Protein AF-A0A816HZD8-F1 (afdb_monomer)

Nearest PDB structures (foldseek):
  3ogh-assembly1_A  TM=2.655E-01  e=8.949E+00  Escherichia coli O6

Sequence (207 aa):
MNGMSIEMIRSHRYEKNNKHEKRTSIADSTQSTLTTFVTIKKQQNPEPITTSNLLQSDQSTITLDQWNLLSNLVHCFDENSGYTLVESFIEEQNRLPLKLRFKYSLVYDFFTSMMGNVQIAFEKNRDFLSLSRHDRITLLRTTVEYTSTIGSIFTLRQYKLFNYPSFYESAEIIFQPSATVFIKRVIDQLDPDNTFIKLILAIVAFS

Foldseek 3Di:
DDCPDPVVVVVVVVVVVVVVVVVVVVVVVVVVVVVVVVPPDPDDDDDDDDDDPPPPPDPDPQDPVLVVVLVCLLVCCVPVVVCVLLVVLVVVLVPDDLVPHLALVSLVVSVVVVVVVVVVVLVPDVVLVVDDPVVNV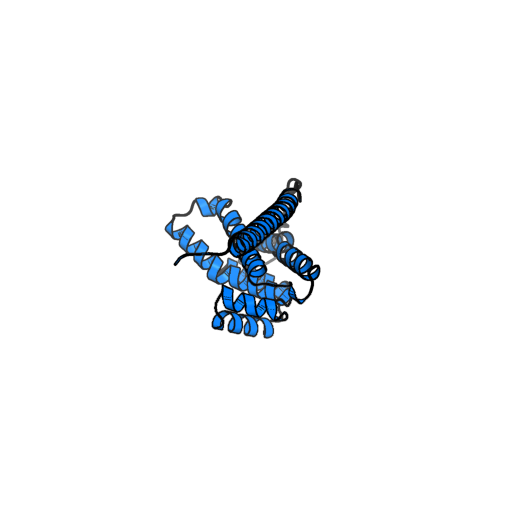VVSVCCVVPVVLLSVLVSCLVSVQCVRVSNLVSVCVVPNVVVSVVSVVVSVPDPDDPVNSSVVSSVVVVD

pLDDT: mean 73.63, std 20.08, range [33.34, 96.5]

Radius of gyration: 24.28 Å; Cα contacts (8 Å, |Δi|>4): 80; chains: 1; bounding box: 65×64×60 Å

Solvent-accessible surface area (backbone atoms only — not comparable to full-atom values): 12226 Å² total; per-residue (Å²): 142,85,82,81,58,73,65,59,60,53,54,58,51,53,56,53,50,56,55,50,56,59,50,51,57,51,51,55,55,50,50,58,52,56,59,58,69,75,71,74,69,90,69,70,83,79,76,84,85,80,82,80,85,71,70,88,82,54,96,64,89,69,48,72,69,57,47,51,50,51,50,49,51,52,51,45,48,71,75,60,39,70,56,62,64,53,48,52,49,50,53,55,37,67,74,40,59,78,95,63,33,42,40,50,69,61,50,49,53,51,54,51,51,54,52,49,52,55,50,51,53,52,77,68,33,64,70,58,68,68,48,52,75,66,55,42,51,51,51,51,49,50,42,54,65,49,56,48,46,54,54,45,47,54,50,39,50,74,69,45,45,72,76,37,65,49,39,40,56,30,45,27,71,72,70,36,56,71,59,45,54,50,51,49,55,52,38,75,73,54,84,76,48,74,66,53,52,52,50,51,52,48,51,66,74,75,108

Structure (mmCIF, N/CA/C/O backbone):
data_AF-A0A816HZD8-F1
#
_entry.id   AF-A0A816HZD8-F1
#
loop_
_atom_site.group_PDB
_atom_site.id
_atom_site.type_symbol
_atom_site.label_atom_id
_atom_site.label_alt_id
_atom_site.label_comp_id
_atom_site.label_asym_id
_atom_site.label_entity_id
_atom_site.label_seq_id
_atom_site.pdbx_PDB_ins_code
_atom_site.Cartn_x
_atom_site.Cartn_y
_atom_site.Cartn_z
_atom_site.occupancy
_atom_site.B_iso_or_equiv
_atom_site.auth_seq_id
_atom_site.auth_comp_id
_atom_site.auth_asym_id
_atom_site.auth_atom_id
_atom_site.pdbx_PDB_model_num
ATOM 1 N N . MET A 1 1 ? 38.766 45.267 -28.902 1.00 40.00 1 MET A N 1
ATOM 2 C CA . MET A 1 1 ? 38.408 43.891 -29.309 1.00 40.00 1 MET A CA 1
ATOM 3 C C . MET A 1 1 ? 37.163 43.482 -28.542 1.00 40.00 1 MET A C 1
ATOM 5 O O . MET A 1 1 ? 37.258 43.353 -27.336 1.00 40.00 1 MET A O 1
ATOM 9 N N . ASN A 1 2 ? 36.011 43.391 -29.209 1.00 44.94 2 ASN A N 1
ATOM 10 C CA . ASN A 1 2 ? 34.815 42.665 -28.757 1.00 44.94 2 ASN A CA 1
ATOM 11 C C . ASN A 1 2 ? 33.849 42.593 -29.948 1.00 44.94 2 ASN A C 1
ATOM 13 O O . ASN A 1 2 ? 32.930 43.392 -30.082 1.00 44.94 2 ASN A O 1
ATOM 17 N N . GLY A 1 3 ? 34.140 41.677 -30.871 1.00 41.66 3 GLY A N 1
ATOM 18 C CA . GLY A 1 3 ? 33.267 41.336 -31.991 1.00 41.66 3 GLY A CA 1
ATOM 19 C C . GLY A 1 3 ? 32.632 39.983 -31.719 1.00 41.66 3 GLY A C 1
ATOM 20 O O . GLY A 1 3 ? 33.136 38.966 -32.182 1.00 41.66 3 GLY A O 1
ATOM 21 N N . MET A 1 4 ? 31.566 39.955 -30.921 1.00 49.31 4 MET A N 1
ATOM 22 C CA . MET A 1 4 ? 30.753 38.750 -30.769 1.00 49.31 4 MET A CA 1
ATOM 23 C C . MET A 1 4 ? 29.846 38.658 -32.005 1.00 49.31 4 MET A C 1
ATOM 25 O O . MET A 1 4 ? 29.018 39.537 -32.240 1.00 49.31 4 MET A O 1
ATOM 29 N N . SER A 1 5 ? 30.085 37.647 -32.844 1.00 62.78 5 SER A N 1
ATOM 30 C CA . SER A 1 5 ? 29.431 37.485 -34.148 1.00 62.78 5 SER A CA 1
ATOM 31 C C . SER A 1 5 ? 27.912 37.337 -34.004 1.00 62.78 5 SER A C 1
ATOM 33 O O . SER A 1 5 ? 27.423 36.551 -33.190 1.00 62.78 5 SER A O 1
ATOM 35 N N . ILE A 1 6 ? 27.164 38.074 -34.832 1.00 58.28 6 ILE A N 1
ATOM 36 C CA . ILE A 1 6 ? 25.691 38.109 -34.893 1.00 58.28 6 ILE A CA 1
ATOM 37 C C . ILE A 1 6 ? 25.079 36.703 -35.075 1.00 58.28 6 ILE A C 1
ATOM 39 O O . ILE A 1 6 ? 23.940 36.461 -34.667 1.00 58.28 6 ILE A O 1
ATOM 43 N N . GLU A 1 7 ? 25.838 35.742 -35.608 1.00 54.50 7 GLU A N 1
ATOM 44 C CA . GLU A 1 7 ? 25.401 34.349 -35.751 1.00 54.50 7 GLU A CA 1
ATOM 45 C C . GLU A 1 7 ? 25.272 33.595 -34.417 1.00 54.50 7 GLU A C 1
ATOM 47 O O . GLU A 1 7 ? 24.335 32.809 -34.256 1.00 54.50 7 GLU A O 1
ATOM 52 N N . MET A 1 8 ? 26.103 33.889 -33.406 1.00 55.94 8 MET A N 1
ATOM 53 C CA . MET A 1 8 ? 25.959 33.272 -32.074 1.00 55.94 8 MET A CA 1
ATOM 54 C C . MET A 1 8 ? 24.679 33.726 -31.366 1.00 55.94 8 MET A C 1
ATOM 56 O O . MET A 1 8 ? 24.030 32.935 -30.681 1.00 55.94 8 MET A O 1
ATOM 60 N N . ILE A 1 9 ? 24.262 34.978 -31.579 1.00 56.22 9 ILE A N 1
ATOM 61 C CA . ILE A 1 9 ? 23.031 35.518 -30.986 1.00 56.22 9 ILE A CA 1
ATOM 62 C C . ILE A 1 9 ? 21.795 34.842 -31.598 1.00 56.22 9 ILE A C 1
ATOM 64 O O . ILE A 1 9 ? 20.827 34.571 -30.886 1.00 56.22 9 ILE A O 1
ATOM 68 N N . ARG A 1 10 ? 21.823 34.513 -32.897 1.00 58.62 10 ARG A N 1
ATOM 69 C CA . ARG A 1 10 ? 20.719 33.796 -33.559 1.00 58.62 10 ARG A CA 1
ATOM 70 C C . ARG A 1 10 ? 20.618 32.339 -33.104 1.00 58.62 10 ARG A C 1
ATOM 72 O O . ARG A 1 10 ? 19.504 31.882 -32.851 1.00 58.62 10 ARG A O 1
ATOM 79 N N . SER A 1 11 ? 21.750 31.658 -32.913 1.00 53.03 11 SER A N 1
ATOM 80 C CA . SER A 1 11 ? 21.784 30.276 -32.410 1.00 53.03 11 SER A CA 1
ATOM 81 C C . SER A 1 11 ? 21.216 30.165 -30.986 1.00 53.03 11 SER A C 1
ATOM 83 O O . SER A 1 11 ? 20.314 29.367 -30.727 1.00 53.03 11 SER A O 1
ATOM 85 N N . HIS A 1 12 ? 21.607 31.071 -30.081 1.00 55.00 12 HIS A N 1
ATOM 86 C CA . HIS A 1 12 ? 21.067 31.099 -28.716 1.00 55.00 12 HIS A CA 1
ATOM 87 C C . HIS A 1 12 ? 19.575 31.457 -28.634 1.00 55.00 12 HIS A C 1
ATOM 89 O O . HIS A 1 12 ? 18.883 31.030 -27.706 1.00 55.00 12 HIS A O 1
ATOM 95 N N . ARG A 1 13 ? 19.047 32.227 -29.595 1.00 55.34 13 ARG A N 1
ATOM 96 C CA . ARG A 1 13 ? 17.615 32.562 -29.628 1.00 55.34 13 ARG A CA 1
ATOM 97 C C . ARG A 1 13 ? 16.758 31.379 -30.090 1.00 55.34 13 ARG A C 1
ATOM 99 O O . ARG A 1 13 ? 15.681 31.173 -29.538 1.00 55.34 13 ARG A O 1
ATOM 106 N N . TYR A 1 14 ? 17.255 30.573 -31.028 1.00 52.59 14 TYR A N 1
ATOM 107 C CA . TYR A 1 14 ? 16.564 29.364 -31.492 1.00 52.59 14 TYR A CA 1
ATOM 108 C C . TYR A 1 14 ? 16.481 28.282 -30.405 1.00 52.59 14 TYR A C 1
ATOM 110 O O . TYR A 1 14 ? 15.441 27.650 -30.227 1.00 52.59 14 TYR A O 1
ATOM 118 N N . GLU A 1 15 ? 17.540 28.119 -29.610 1.00 50.81 15 GLU A N 1
ATOM 119 C CA . GLU A 1 15 ? 17.580 27.125 -28.531 1.00 50.81 15 GLU A CA 1
ATOM 120 C C . GLU A 1 15 ? 16.658 27.482 -27.350 1.00 50.81 15 GLU A C 1
ATOM 122 O O . GLU A 1 15 ? 16.049 26.602 -26.732 1.00 50.81 15 GLU A O 1
ATOM 127 N N . LYS A 1 16 ? 16.486 28.782 -27.063 1.00 52.66 16 LYS A N 1
ATOM 128 C CA . LYS A 1 16 ? 15.527 29.253 -26.050 1.00 52.66 16 LYS A CA 1
ATOM 129 C C . LYS A 1 16 ? 14.073 29.062 -26.480 1.00 52.66 16 LYS A C 1
ATOM 131 O O . LYS A 1 16 ? 13.267 28.657 -25.644 1.00 52.66 16 LYS A O 1
ATOM 136 N N . ASN A 1 17 ? 13.749 29.292 -27.752 1.00 46.06 17 ASN A N 1
ATOM 137 C CA . ASN A 1 17 ? 12.378 29.138 -28.242 1.00 46.06 17 ASN A CA 1
ATOM 138 C C . ASN A 1 17 ? 11.941 27.662 -28.259 1.00 46.06 17 ASN A C 1
ATOM 140 O O . ASN A 1 17 ? 10.862 27.349 -27.760 1.00 46.06 17 ASN A O 1
ATOM 144 N N . ASN A 1 18 ? 12.827 26.742 -28.660 1.00 46.50 18 ASN A N 1
ATOM 145 C CA . ASN A 1 18 ? 12.553 25.298 -28.613 1.00 46.50 18 ASN A CA 1
ATOM 146 C C . ASN A 1 18 ? 12.365 24.760 -27.182 1.00 46.50 18 ASN A C 1
ATOM 148 O O . ASN A 1 18 ? 11.569 23.850 -26.945 1.00 46.50 18 ASN A O 1
ATOM 152 N N . LYS A 1 19 ? 13.068 25.325 -26.188 1.00 49.16 19 LYS A N 1
ATOM 153 C CA . LYS A 1 19 ? 12.842 24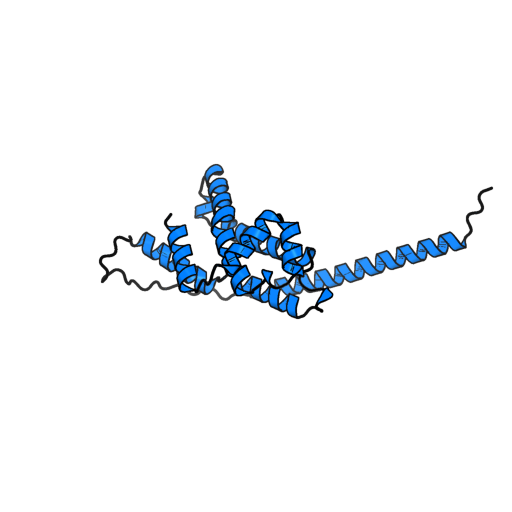.980 -24.773 1.00 49.16 19 LYS A CA 1
ATOM 154 C C . LYS A 1 19 ? 11.508 25.498 -24.240 1.00 49.16 19 LYS A C 1
ATOM 156 O O . LYS A 1 19 ? 10.976 24.890 -23.310 1.00 49.16 19 LYS A O 1
ATOM 161 N N . HIS A 1 20 ? 10.981 26.594 -24.787 1.00 49.28 20 HIS A N 1
ATOM 162 C CA . HIS A 1 20 ? 9.717 27.151 -24.321 1.00 49.28 20 HIS A CA 1
ATOM 163 C C . HIS A 1 20 ? 8.515 26.395 -24.899 1.00 49.28 20 HIS A C 1
ATOM 165 O O . HIS A 1 20 ? 7.641 26.023 -24.121 1.00 49.28 20 HIS A O 1
ATOM 171 N N . GLU A 1 21 ? 8.539 26.051 -26.193 1.00 47.94 21 GLU A N 1
ATOM 172 C CA . GLU A 1 21 ? 7.497 25.233 -26.845 1.00 47.94 21 GLU A CA 1
ATOM 173 C C . GLU A 1 21 ? 7.406 23.814 -26.267 1.00 47.94 21 GLU A C 1
ATOM 175 O O . GLU A 1 21 ? 6.318 23.276 -26.059 1.00 47.94 21 GLU A O 1
ATOM 180 N N . LYS A 1 22 ? 8.549 23.215 -25.906 1.00 45.91 22 LYS A N 1
ATOM 181 C CA . LYS A 1 22 ? 8.563 21.891 -25.269 1.00 45.91 22 LYS A CA 1
ATOM 182 C C . LYS A 1 22 ? 8.017 21.914 -23.835 1.00 45.91 22 LYS A C 1
ATOM 184 O O . LYS A 1 22 ? 7.577 20.882 -23.341 1.00 45.91 22 LYS A O 1
ATOM 189 N N . ARG A 1 23 ? 8.031 23.070 -23.157 1.00 44.84 23 ARG A N 1
ATOM 190 C CA . ARG A 1 23 ? 7.461 23.230 -21.806 1.00 44.84 23 ARG A CA 1
ATOM 191 C C . ARG A 1 23 ? 5.952 23.470 -21.833 1.00 44.84 23 ARG A C 1
ATOM 193 O O . ARG A 1 23 ? 5.270 22.938 -20.965 1.00 44.84 23 ARG A O 1
ATOM 200 N N . THR A 1 24 ? 5.431 24.195 -22.820 1.00 44.06 24 THR A N 1
ATOM 201 C CA . THR A 1 24 ? 3.979 24.377 -22.994 1.00 44.06 24 THR A CA 1
ATOM 202 C C . THR A 1 24 ? 3.290 23.083 -23.431 1.00 44.06 24 THR A C 1
ATOM 204 O O . THR A 1 24 ? 2.295 22.705 -22.827 1.00 44.06 24 THR A O 1
ATOM 207 N N . SER A 1 25 ? 3.886 22.308 -24.346 1.00 44.91 25 SER A N 1
ATOM 208 C CA . SER A 1 25 ? 3.319 21.015 -24.776 1.00 44.91 25 SER A CA 1
ATOM 209 C C . SER A 1 25 ? 3.197 19.976 -23.642 1.00 44.91 25 SER A C 1
ATOM 211 O O . SER A 1 25 ? 2.246 19.194 -23.619 1.00 44.91 25 SER A O 1
ATOM 213 N N . ILE A 1 26 ? 4.122 19.974 -22.674 1.00 43.81 26 ILE A N 1
ATOM 214 C CA . ILE A 1 26 ? 4.062 19.070 -21.511 1.00 43.81 26 ILE A CA 1
ATOM 215 C C . ILE A 1 26 ? 3.016 19.551 -20.493 1.00 43.81 26 ILE A C 1
ATOM 217 O O . ILE A 1 26 ? 2.328 18.723 -19.897 1.00 43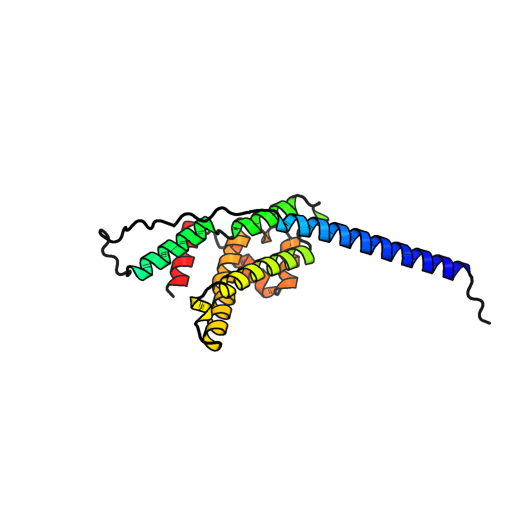.81 26 ILE A O 1
ATOM 221 N N . ALA A 1 27 ? 2.844 20.865 -20.314 1.00 43.38 27 ALA A N 1
ATOM 222 C CA . ALA A 1 27 ? 1.826 21.415 -19.417 1.00 43.38 27 ALA A CA 1
ATOM 223 C C . ALA A 1 27 ? 0.399 21.069 -19.886 1.00 43.38 27 ALA A C 1
ATOM 225 O O . ALA A 1 27 ? -0.413 20.619 -19.075 1.00 43.38 27 ALA A O 1
ATOM 226 N N . ASP A 1 28 ? 0.139 21.151 -21.194 1.00 35.53 28 ASP A N 1
ATOM 227 C CA . ASP A 1 28 ? -1.178 20.850 -21.776 1.00 35.53 28 ASP A CA 1
ATOM 228 C C . ASP A 1 28 ? -1.509 19.346 -21.720 1.00 35.53 28 ASP A C 1
ATOM 230 O O . ASP A 1 28 ? -2.634 18.952 -21.404 1.00 35.53 28 ASP A O 1
ATOM 234 N N . SER A 1 29 ? -0.506 18.478 -21.912 1.00 40.12 29 SER A N 1
ATOM 235 C CA . SER A 1 29 ? -0.637 17.026 -21.710 1.00 40.12 29 SER A CA 1
ATOM 236 C C . SER A 1 29 ? -0.931 16.667 -20.247 1.00 40.12 29 SER A C 1
ATOM 238 O O . SER A 1 29 ? -1.680 15.727 -19.974 1.00 40.12 29 SER A O 1
ATOM 240 N N . THR A 1 30 ? -0.354 17.401 -19.292 1.00 37.88 30 THR A N 1
ATOM 241 C CA . THR A 1 30 ? -0.518 17.123 -17.856 1.00 37.88 30 THR A CA 1
ATOM 242 C C . THR A 1 30 ? -1.890 17.595 -17.360 1.00 37.88 30 THR A C 1
ATOM 244 O O . THR A 1 30 ? -2.553 16.873 -16.617 1.00 37.88 30 THR A O 1
ATOM 247 N N . GLN A 1 31 ? -2.387 18.738 -17.850 1.00 34.88 31 GLN A N 1
ATOM 248 C CA . GLN A 1 31 ? -3.754 19.199 -17.573 1.00 34.88 31 GLN A CA 1
ATOM 249 C C . GLN A 1 31 ? -4.825 18.309 -18.216 1.00 34.88 31 GLN A C 1
ATOM 251 O O . GLN A 1 31 ? -5.818 17.993 -17.561 1.00 34.88 31 GLN A O 1
ATOM 256 N N . SER A 1 32 ? -4.617 17.827 -19.446 1.00 34.25 32 SER A N 1
ATOM 257 C CA . SER A 1 32 ? -5.551 16.887 -20.088 1.00 34.25 32 SER A CA 1
ATOM 258 C C . SER A 1 32 ? -5.667 15.563 -19.318 1.00 34.25 32 SER A C 1
ATOM 260 O O . SER A 1 32 ? -6.744 14.966 -19.257 1.00 34.25 32 SER A O 1
ATOM 262 N N . THR A 1 33 ? -4.579 15.118 -18.683 1.00 36.94 33 THR A N 1
ATOM 263 C CA . THR A 1 33 ? -4.576 13.888 -17.878 1.00 36.94 33 THR A CA 1
ATOM 264 C C . THR A 1 33 ? -5.241 14.136 -16.516 1.00 36.94 33 THR A C 1
ATOM 266 O O . THR A 1 33 ? -6.116 13.374 -16.118 1.00 36.94 33 THR A O 1
ATOM 269 N N . LEU A 1 34 ? -4.955 15.271 -15.862 1.00 34.03 34 LEU A N 1
ATOM 270 C CA . LEU A 1 34 ? -5.599 15.684 -14.603 1.00 34.03 34 LEU A CA 1
ATOM 271 C C . LEU A 1 34 ? -7.114 15.914 -14.732 1.00 34.03 34 LEU A C 1
ATOM 273 O O . LEU A 1 34 ? -7.864 15.590 -13.816 1.00 34.03 34 LEU A O 1
ATOM 277 N N . THR A 1 35 ? -7.590 16.403 -15.880 1.00 33.34 35 THR A N 1
ATOM 278 C CA . THR A 1 35 ? -9.034 16.611 -16.117 1.00 33.34 35 THR A CA 1
ATOM 279 C C . THR A 1 35 ? -9.779 15.278 -16.297 1.00 33.34 35 THR A C 1
ATOM 281 O O . THR A 1 35 ? -10.954 15.159 -15.944 1.00 33.34 35 THR A O 1
ATOM 284 N N . THR A 1 36 ? -9.079 14.232 -16.755 1.00 34.09 36 THR A N 1
ATOM 285 C CA . THR A 1 36 ? -9.626 12.868 -16.859 1.00 34.09 36 THR A CA 1
ATOM 286 C C . THR A 1 36 ? -9.814 12.230 -15.473 1.00 34.09 36 THR A C 1
ATOM 288 O O . THR A 1 36 ? -10.794 11.517 -15.257 1.00 34.09 36 THR A O 1
ATOM 291 N N . PHE A 1 37 ? -8.967 12.573 -14.493 1.00 37.06 37 PHE A N 1
ATOM 292 C CA . PHE A 1 37 ? -9.078 12.082 -13.110 1.00 37.06 37 PHE A CA 1
ATOM 293 C C . PHE A 1 37 ? -10.278 12.644 -12.328 1.00 37.06 37 PHE A C 1
ATOM 295 O O . PHE A 1 37 ? -10.703 12.032 -11.353 1.00 37.06 37 PHE A O 1
ATOM 302 N N . VAL A 1 38 ? -10.873 13.763 -12.756 1.00 37.00 38 VAL A N 1
ATOM 303 C CA . VAL A 1 38 ? -11.991 14.404 -12.030 1.00 37.00 38 VAL A CA 1
ATOM 304 C C . VAL A 1 38 ? -13.369 13.888 -12.479 1.00 37.00 38 VAL A C 1
ATOM 306 O O . VAL A 1 38 ? -14.367 14.124 -11.802 1.00 37.00 38 VAL A O 1
ATOM 309 N N . THR A 1 39 ? -13.459 13.128 -13.577 1.00 33.84 39 THR A N 1
ATOM 310 C CA . THR A 1 39 ? -14.767 12.751 -14.161 1.00 33.84 39 THR A CA 1
ATOM 311 C C . THR A 1 39 ? -15.203 11.308 -13.863 1.00 33.84 39 THR A C 1
ATOM 313 O O . THR A 1 39 ? -16.333 10.925 -14.169 1.00 33.84 39 THR A O 1
ATOM 316 N N . ILE A 1 40 ? -14.373 10.489 -13.211 1.00 40.22 40 ILE A N 1
ATOM 317 C CA . ILE A 1 40 ? -14.717 9.088 -12.943 1.00 40.22 40 ILE A CA 1
ATOM 318 C C . ILE A 1 40 ? -15.300 8.939 -11.531 1.00 40.22 40 ILE A C 1
ATOM 320 O O . ILE A 1 40 ? -14.600 9.047 -10.532 1.00 40.22 40 ILE A O 1
ATOM 324 N N . LYS A 1 41 ? -16.601 8.617 -11.518 1.00 42.88 41 LYS A N 1
ATOM 325 C CA . LYS A 1 41 ? -17.484 8.250 -10.395 1.00 42.88 41 LYS A CA 1
ATOM 326 C C . LYS A 1 41 ? -18.130 9.412 -9.629 1.00 42.88 41 LYS A C 1
ATOM 328 O O . LYS A 1 41 ? -17.842 9.692 -8.471 1.00 42.88 41 LYS A O 1
ATOM 333 N N . LYS A 1 42 ? -19.213 9.923 -10.229 1.00 40.34 42 LYS A N 1
ATOM 334 C CA . LYS A 1 42 ? -20.479 10.114 -9.496 1.00 40.34 42 LYS A CA 1
ATOM 335 C C . LYS A 1 42 ? -20.875 8.749 -8.913 1.00 40.34 42 LYS A C 1
ATOM 337 O O . LYS A 1 42 ? -21.531 7.949 -9.573 1.00 40.34 42 LYS A O 1
ATOM 342 N N . GLN A 1 43 ? -20.354 8.443 -7.732 1.00 42.56 43 GLN A N 1
ATOM 343 C CA . GLN A 1 43 ? -20.651 7.215 -7.012 1.00 42.56 43 GLN A CA 1
ATOM 344 C C . GLN A 1 43 ? -22.056 7.354 -6.420 1.00 42.56 43 GLN A C 1
ATOM 346 O O . GLN A 1 43 ? -22.381 8.361 -5.789 1.00 42.56 43 GLN A O 1
ATOM 351 N N . GLN A 1 44 ? -22.903 6.375 -6.727 1.00 45.34 44 GLN A N 1
ATOM 352 C CA . GLN A 1 44 ? -24.226 6.199 -6.142 1.00 45.34 44 GLN A CA 1
ATOM 353 C C . GLN A 1 44 ? -24.120 6.224 -4.612 1.00 45.34 44 GLN A C 1
ATOM 355 O O . GLN A 1 44 ? -23.108 5.790 -4.061 1.00 45.34 44 GLN A O 1
ATOM 360 N N . ASN A 1 45 ? -25.156 6.744 -3.944 1.00 39.31 45 ASN A N 1
ATOM 361 C CA . ASN A 1 45 ? -25.295 6.637 -2.491 1.00 39.31 45 ASN A CA 1
ATOM 362 C C . ASN A 1 45 ? -24.988 5.190 -2.065 1.00 39.31 45 ASN A C 1
ATOM 364 O O . ASN A 1 45 ? -25.628 4.288 -2.609 1.00 39.31 45 ASN A O 1
ATOM 368 N N . PRO A 1 46 ? -24.036 4.955 -1.147 1.00 43.50 46 PRO A N 1
ATOM 369 C CA . PRO A 1 46 ? -23.776 3.610 -0.657 1.00 43.50 46 PRO A CA 1
ATOM 370 C C . PRO A 1 46 ? -25.035 3.094 0.044 1.00 43.50 46 PRO A C 1
ATOM 372 O O . PRO A 1 46 ? -25.606 3.787 0.892 1.00 43.50 46 PRO A O 1
ATOM 375 N N . GLU A 1 47 ? -25.497 1.907 -0.349 1.00 41.72 47 GLU A N 1
ATOM 376 C CA . GLU A 1 47 ? -26.551 1.217 0.389 1.00 41.72 47 GLU A CA 1
ATOM 377 C C . GLU A 1 47 ? -26.064 0.898 1.811 1.00 41.72 47 GLU A C 1
ATOM 379 O O . GLU A 1 47 ? -24.875 0.639 2.019 1.00 41.72 47 GLU A O 1
ATOM 384 N N . PRO A 1 48 ? -26.956 0.938 2.814 1.00 37.41 48 PRO A N 1
ATOM 385 C CA . PRO A 1 48 ? -26.596 0.608 4.183 1.00 37.41 48 PRO A CA 1
ATOM 386 C C . PRO A 1 48 ? -26.154 -0.858 4.290 1.00 37.41 48 PRO A C 1
ATOM 388 O O . PRO A 1 48 ? -26.915 -1.782 4.001 1.00 37.41 48 PRO A O 1
ATOM 391 N N . ILE A 1 49 ? -24.919 -1.063 4.752 1.00 43.94 49 ILE A N 1
ATOM 392 C CA . ILE A 1 49 ? -24.358 -2.382 5.060 1.00 43.94 49 ILE A CA 1
ATOM 393 C C . ILE A 1 49 ? -25.224 -3.027 6.148 1.00 43.94 49 ILE A C 1
ATOM 395 O O . ILE A 1 49 ? -25.371 -2.483 7.243 1.00 43.94 49 ILE A O 1
ATOM 399 N N . THR A 1 50 ? -25.818 -4.183 5.847 1.00 36.28 50 THR A N 1
ATOM 400 C CA . THR A 1 50 ? -26.645 -4.933 6.803 1.00 36.28 50 THR A CA 1
ATOM 401 C C . THR A 1 50 ? -25.797 -6.034 7.437 1.00 36.28 50 THR A C 1
ATOM 403 O O . THR A 1 50 ? -25.474 -7.030 6.790 1.00 36.28 50 THR A O 1
ATOM 406 N N . THR A 1 51 ? -25.412 -5.864 8.702 1.00 41.25 51 THR A N 1
ATOM 407 C CA . THR A 1 51 ? -24.625 -6.850 9.454 1.00 41.25 51 THR A CA 1
ATOM 408 C C . THR A 1 51 ? -25.461 -8.085 9.797 1.00 41.25 51 THR A C 1
ATOM 410 O O . THR A 1 51 ? -26.531 -8.001 10.400 1.00 41.25 51 THR A O 1
ATOM 413 N N . SER A 1 52 ? -24.955 -9.264 9.430 1.00 46.03 52 SER A N 1
ATOM 414 C CA . SER A 1 52 ? -25.541 -10.555 9.808 1.00 46.03 52 SER A CA 1
ATOM 415 C C . SER A 1 52 ? -25.142 -10.892 11.248 1.00 46.03 52 SER A C 1
ATOM 417 O O . SER A 1 52 ? -23.956 -11.029 11.552 1.00 46.03 52 SER A O 1
ATOM 419 N N . ASN A 1 53 ? -26.115 -11.003 12.153 1.00 44.34 53 ASN A N 1
ATOM 420 C CA . ASN A 1 53 ? -25.859 -11.239 13.574 1.00 44.34 53 ASN A CA 1
ATOM 421 C C . ASN A 1 53 ? -25.624 -12.741 13.846 1.00 44.34 53 ASN A C 1
ATOM 423 O O . ASN A 1 53 ? -26.567 -13.492 14.078 1.00 44.34 53 ASN A O 1
ATOM 427 N N . LEU A 1 54 ? -24.361 -13.179 13.775 1.00 49.94 54 LEU A N 1
ATOM 428 C CA . LEU A 1 54 ? -23.928 -14.572 13.996 1.00 49.94 54 LEU A CA 1
ATOM 429 C C . LEU A 1 54 ? -23.635 -14.902 15.478 1.00 49.94 54 LEU A C 1
ATOM 431 O O . LEU A 1 54 ? -23.239 -16.018 15.799 1.00 49.94 54 LEU A O 1
ATOM 435 N N . LEU A 1 55 ? -23.847 -13.951 16.396 1.00 49.62 55 LEU A N 1
ATOM 436 C CA . LEU A 1 55 ? -23.438 -14.046 17.807 1.00 49.62 55 LEU A CA 1
ATOM 437 C C . LEU A 1 55 ? -24.263 -15.017 18.666 1.00 49.62 55 LEU A C 1
ATOM 439 O O . LEU A 1 55 ? -23.850 -15.334 19.775 1.00 49.62 55 LEU A O 1
ATOM 443 N N . GLN A 1 56 ? -25.432 -15.482 18.215 1.00 50.16 56 GLN A N 1
ATOM 444 C CA . GLN A 1 56 ? -26.340 -16.232 19.097 1.00 50.16 56 GLN A CA 1
ATOM 445 C C . GLN A 1 56 ? -25.977 -17.714 19.287 1.00 50.16 56 GLN A C 1
ATOM 44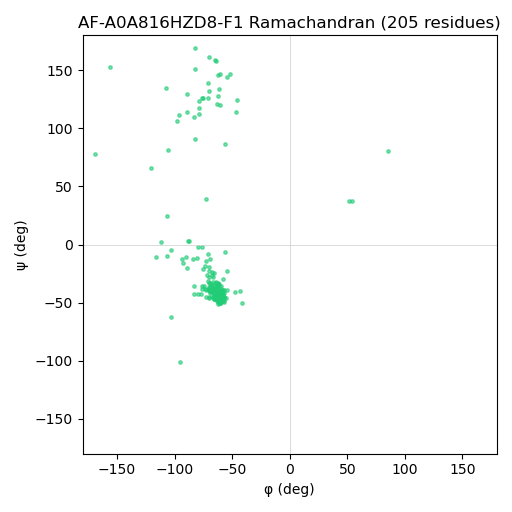7 O O . GLN A 1 56 ? -26.541 -18.352 20.174 1.00 50.16 56 GLN A O 1
ATOM 452 N N . SER A 1 57 ? -25.051 -18.266 18.499 1.00 51.56 57 SER A N 1
ATOM 453 C CA . SER A 1 57 ? -24.709 -19.698 18.546 1.00 51.56 57 SER A CA 1
ATOM 454 C C . SER A 1 57 ? -23.284 -20.014 18.986 1.00 51.56 57 SER A C 1
ATOM 456 O O . SER A 1 57 ? -22.991 -21.182 19.231 1.00 51.56 57 SER A O 1
ATOM 458 N N . ASP A 1 58 ? -22.401 -19.021 19.079 1.00 51.12 58 ASP A N 1
ATOM 459 C CA . ASP A 1 58 ? -20.987 -19.256 19.364 1.00 51.12 58 ASP A CA 1
ATOM 460 C C . ASP A 1 58 ? -20.661 -18.808 20.791 1.00 51.12 58 ASP A C 1
ATOM 462 O O . ASP A 1 58 ? -21.065 -17.724 21.210 1.00 51.12 58 ASP A O 1
ATOM 466 N N . GLN A 1 59 ? -19.928 -19.618 21.560 1.00 57.09 59 GLN A N 1
ATOM 467 C CA . GLN A 1 59 ? -19.459 -19.271 22.916 1.00 57.09 59 GLN A CA 1
ATOM 468 C C . GLN A 1 59 ? -18.326 -18.225 22.872 1.00 57.09 59 GLN A C 1
ATOM 470 O O . GLN A 1 59 ? -17.335 -18.308 23.596 1.00 57.09 59 GLN A O 1
ATOM 475 N N . SER A 1 60 ? -18.446 -17.260 21.967 1.00 57.94 60 SER A N 1
ATOM 476 C CA . SER A 1 60 ? -17.448 -16.248 21.686 1.00 57.94 60 SER A CA 1
ATOM 477 C C . SER A 1 60 ? -17.341 -15.267 22.850 1.00 57.94 60 SER A C 1
ATOM 479 O O . SER A 1 60 ? -18.338 -14.742 23.343 1.00 57.94 60 SER A O 1
ATOM 481 N N . THR A 1 61 ? -16.112 -14.993 23.282 1.00 68.50 61 THR A N 1
ATOM 482 C CA . THR A 1 61 ? -15.789 -13.950 24.268 1.00 68.50 61 THR A CA 1
ATOM 483 C C . THR A 1 61 ? -15.755 -12.544 23.658 1.00 68.50 61 THR A C 1
ATOM 485 O O . THR A 1 61 ? -15.528 -11.575 24.381 1.00 68.50 61 THR A O 1
ATOM 488 N N . ILE A 1 62 ? -15.975 -12.423 22.343 1.00 70.88 62 ILE A N 1
ATOM 489 C CA . ILE A 1 62 ? -15.991 -11.157 21.603 1.00 70.88 62 ILE A CA 1
ATOM 490 C C . ILE A 1 62 ? -17.307 -10.419 21.877 1.00 70.88 62 ILE A C 1
ATOM 492 O O . ILE A 1 62 ? -18.394 -10.963 21.685 1.00 70.88 62 ILE A O 1
ATOM 496 N N . THR A 1 63 ? -17.217 -9.159 22.308 1.00 79.62 63 THR A N 1
ATOM 497 C CA . THR A 1 63 ? -18.396 -8.307 22.521 1.00 79.62 63 THR A CA 1
ATOM 498 C C . THR A 1 63 ? -19.048 -7.912 21.193 1.00 79.62 63 THR A C 1
ATOM 500 O O . THR A 1 63 ? -18.414 -7.942 20.139 1.00 79.62 63 THR A O 1
ATOM 503 N N . LEU A 1 64 ? -20.315 -7.481 21.226 1.00 75.62 64 LEU A N 1
ATOM 504 C CA . LEU A 1 64 ? -21.022 -7.000 20.030 1.00 75.62 64 LEU A CA 1
ATOM 505 C C . LEU A 1 64 ? -20.251 -5.878 19.307 1.00 75.62 64 LEU A C 1
ATOM 507 O O . LEU A 1 64 ? -20.184 -5.873 18.081 1.00 75.62 64 LEU A O 1
ATOM 511 N N . ASP A 1 65 ? -19.624 -4.969 20.054 1.00 74.81 65 ASP A N 1
ATOM 512 C CA . ASP A 1 65 ? -18.832 -3.874 19.484 1.00 74.81 65 ASP A CA 1
ATOM 513 C C . ASP A 1 65 ? -17.561 -4.380 18.795 1.00 74.81 65 ASP A C 1
ATOM 515 O O . ASP A 1 65 ? -17.225 -3.934 17.699 1.00 74.81 65 ASP A O 1
ATOM 519 N N . GLN A 1 66 ? -16.880 -5.360 19.397 1.00 71.62 66 GLN A N 1
ATOM 520 C CA . GLN A 1 66 ? -15.714 -6.004 18.793 1.00 71.62 66 GLN A CA 1
ATOM 521 C C . GLN A 1 66 ? -16.107 -6.803 17.541 1.00 71.62 66 GLN A C 1
ATOM 523 O O . GLN A 1 66 ? -15.396 -6.770 16.540 1.00 71.62 66 GLN A O 1
ATOM 528 N N . TRP A 1 67 ? -17.266 -7.464 17.551 1.00 77.12 67 TRP A N 1
ATOM 529 C CA . TRP A 1 67 ? -17.795 -8.149 16.373 1.00 77.12 67 TRP A CA 1
ATOM 530 C C . TRP A 1 67 ? -18.118 -7.171 15.240 1.00 77.12 67 TRP A C 1
ATOM 532 O O . TRP A 1 67 ? -17.732 -7.402 14.096 1.00 77.12 67 TRP A O 1
ATOM 542 N N . ASN A 1 68 ? -18.769 -6.051 15.558 1.00 74.94 68 ASN A N 1
ATOM 543 C CA . ASN A 1 68 ? -19.059 -4.998 14.588 1.00 74.94 68 ASN A CA 1
ATOM 544 C C . ASN A 1 68 ? -17.770 -4.411 14.003 1.00 74.94 68 ASN A C 1
ATOM 546 O O . ASN A 1 68 ? -17.687 -4.218 12.794 1.00 74.94 68 ASN A O 1
ATOM 550 N N . LEU A 1 69 ? -16.748 -4.176 14.831 1.00 72.69 69 LEU A N 1
ATOM 551 C CA . LEU A 1 69 ? -15.442 -3.709 14.368 1.00 72.69 69 LEU A CA 1
ATOM 552 C C . LEU A 1 69 ? -14.789 -4.718 13.415 1.00 72.69 69 LEU A C 1
ATOM 554 O O . LEU A 1 69 ? -14.367 -4.336 12.326 1.00 72.69 69 LEU A O 1
ATOM 558 N N . LEU A 1 70 ? -14.746 -5.998 13.792 1.00 73.94 70 LEU A N 1
ATOM 559 C CA . LEU A 1 70 ? -14.181 -7.063 12.962 1.00 73.94 70 LEU A CA 1
ATOM 560 C C . LEU A 1 70 ? -14.932 -7.191 11.630 1.00 73.94 70 LEU A C 1
ATOM 562 O O . LEU A 1 70 ? -14.312 -7.241 10.570 1.00 73.94 70 LEU A O 1
ATOM 566 N N . SER A 1 71 ? -16.264 -7.209 11.678 1.00 73.38 71 SER A N 1
ATOM 567 C CA . SER A 1 71 ? -17.117 -7.291 10.493 1.00 73.38 71 SER A CA 1
ATOM 568 C C . SER A 1 71 ? -16.905 -6.085 9.577 1.00 73.38 71 SER A C 1
ATOM 570 O O . SER A 1 71 ? -16.679 -6.267 8.383 1.00 73.38 71 SER A O 1
ATOM 572 N N . ASN A 1 72 ? -16.864 -4.870 10.130 1.00 72.00 72 ASN A N 1
ATOM 573 C CA . ASN A 1 72 ? -16.590 -3.653 9.370 1.00 72.00 72 ASN A CA 1
ATOM 574 C C . ASN A 1 72 ? -15.188 -3.658 8.758 1.00 72.00 72 ASN A C 1
ATOM 576 O O . ASN A 1 72 ? -15.027 -3.201 7.634 1.00 72.00 72 ASN A O 1
ATOM 580 N N . LEU A 1 73 ? -14.177 -4.179 9.455 1.00 71.19 73 LEU A N 1
ATOM 581 C CA . LEU A 1 73 ? -12.819 -4.294 8.919 1.00 71.19 73 LEU A CA 1
ATOM 582 C C . LEU A 1 73 ? -12.748 -5.270 7.750 1.00 71.19 73 LEU A C 1
ATOM 584 O O . LEU A 1 73 ? -12.144 -4.949 6.730 1.00 71.19 73 LEU A O 1
ATOM 588 N N . VAL A 1 74 ? -13.381 -6.437 7.878 1.00 70.31 74 VAL A N 1
ATOM 589 C CA . VAL A 1 74 ? -13.428 -7.436 6.804 1.00 70.31 74 VAL A CA 1
ATOM 590 C C . VAL A 1 74 ? -14.206 -6.900 5.605 1.00 70.31 74 VAL A C 1
ATOM 592 O O . VAL A 1 74 ? -13.701 -6.967 4.488 1.00 70.31 74 VAL A O 1
ATOM 595 N N . HIS A 1 75 ? -15.381 -6.305 5.825 1.00 69.75 75 HIS A N 1
ATOM 596 C CA . HIS A 1 75 ? -16.172 -5.704 4.750 1.00 69.75 75 HIS A CA 1
ATOM 597 C C . HIS A 1 75 ? -15.457 -4.519 4.105 1.00 69.75 75 HIS A C 1
ATOM 599 O O . HIS A 1 75 ? -15.416 -4.429 2.886 1.00 69.75 75 HIS A O 1
ATOM 605 N N . CYS A 1 76 ? -14.815 -3.653 4.890 1.00 67.75 76 CYS A N 1
ATOM 606 C CA . CYS A 1 76 ? -14.022 -2.551 4.356 1.00 67.75 76 CYS A CA 1
ATOM 607 C C . CYS A 1 76 ? -12.818 -3.062 3.555 1.00 67.75 76 CYS A C 1
ATOM 609 O O . CYS A 1 76 ? -12.508 -2.494 2.514 1.00 67.75 76 CYS A O 1
ATOM 611 N N . PHE A 1 77 ? -12.166 -4.147 3.984 1.00 68.44 77 PHE A N 1
ATOM 612 C CA . PHE A 1 77 ? -11.111 -4.782 3.197 1.00 68.44 77 PHE A CA 1
ATOM 613 C C . PHE A 1 77 ? -11.646 -5.350 1.878 1.00 68.44 77 PHE A C 1
ATOM 615 O O . PHE A 1 77 ? -11.003 -5.169 0.850 1.00 68.44 77 PHE A O 1
ATOM 622 N N . ASP A 1 78 ? -12.813 -5.993 1.892 1.00 68.88 78 ASP A N 1
ATOM 623 C CA . ASP A 1 78 ? -13.427 -6.571 0.694 1.00 68.88 78 ASP A CA 1
ATOM 624 C C . ASP A 1 78 ? -13.928 -5.490 -0.286 1.00 68.88 78 ASP A C 1
ATOM 626 O O . ASP A 1 78 ? -13.730 -5.612 -1.494 1.00 68.88 78 ASP A O 1
ATOM 630 N N . GLU A 1 79 ? -14.522 -4.403 0.216 1.00 66.06 79 GLU A N 1
ATOM 631 C CA . GLU A 1 79 ? -15.089 -3.309 -0.589 1.00 66.06 79 GLU A CA 1
ATOM 632 C C . GLU A 1 79 ? -14.048 -2.277 -1.041 1.00 66.06 79 GLU A C 1
ATOM 634 O O . GLU A 1 79 ? -14.062 -1.830 -2.188 1.00 66.06 79 GLU A O 1
ATOM 639 N N . ASN A 1 80 ? -13.142 -1.885 -0.144 1.00 59.75 80 ASN A N 1
ATOM 640 C CA . ASN A 1 80 ? -12.145 -0.833 -0.362 1.00 59.75 80 ASN A CA 1
ATOM 641 C C . ASN A 1 80 ? -10.745 -1.397 -0.541 1.00 59.75 80 ASN A C 1
ATOM 643 O O . ASN A 1 80 ? -9.766 -0.697 -0.268 1.00 59.75 80 ASN A O 1
ATOM 647 N N . SER A 1 81 ? -10.640 -2.655 -0.975 1.00 58.81 81 SER A N 1
ATOM 648 C CA . SER A 1 81 ? -9.357 -3.285 -1.218 1.00 58.81 81 SER A CA 1
ATOM 649 C C . SER A 1 81 ? -8.475 -2.311 -2.016 1.00 58.81 81 SER A C 1
ATOM 651 O O . SER A 1 81 ? -8.790 -1.904 -3.141 1.00 58.81 81 SER A O 1
ATOM 653 N N . GLY A 1 82 ? -7.387 -1.840 -1.390 1.00 58.78 82 GLY A N 1
ATOM 654 C CA . GLY A 1 82 ? -6.477 -0.833 -1.962 1.00 58.78 82 GLY A CA 1
ATOM 655 C C . GLY A 1 82 ? -5.897 -1.251 -3.320 1.00 58.78 82 GLY A C 1
ATOM 656 O O . GLY A 1 82 ? -5.271 -0.455 -4.020 1.00 58.78 82 GLY A O 1
ATOM 657 N N . TYR A 1 83 ? -6.174 -2.494 -3.715 1.00 69.69 83 TYR A N 1
ATOM 658 C CA . TYR A 1 83 ? -6.039 -3.062 -5.037 1.00 69.69 83 TYR A CA 1
ATOM 659 C C . TYR A 1 83 ? -6.538 -2.155 -6.155 1.00 69.69 83 TYR A C 1
ATOM 661 O O . TYR A 1 83 ? -5.811 -2.070 -7.128 1.00 69.69 83 TYR A O 1
ATOM 669 N N . THR A 1 84 ? -7.647 -1.416 -6.036 1.00 78.06 84 THR A N 1
ATOM 670 C CA . THR A 1 84 ? -8.163 -0.636 -7.188 1.00 78.06 84 THR A CA 1
ATOM 671 C C . THR A 1 84 ? -7.173 0.435 -7.673 1.00 78.06 84 THR A C 1
ATOM 673 O O . THR A 1 84 ? -6.981 0.625 -8.876 1.00 78.06 84 THR A O 1
ATOM 676 N N . LEU A 1 85 ? -6.513 1.138 -6.745 1.00 82.62 85 LEU A N 1
ATOM 677 C CA . LEU A 1 85 ? -5.551 2.188 -7.097 1.00 82.62 85 LEU A CA 1
ATOM 678 C C . LEU A 1 85 ? -4.246 1.588 -7.630 1.00 82.62 85 LEU A C 1
ATOM 680 O O . LEU A 1 85 ? -3.671 2.100 -8.589 1.00 82.62 85 LEU A O 1
ATOM 684 N N . VAL A 1 86 ? -3.799 0.478 -7.042 1.00 88.56 86 VAL A N 1
ATOM 685 C CA . VAL A 1 86 ? -2.588 -0.213 -7.500 1.00 88.56 86 VAL A CA 1
ATOM 686 C C . VAL A 1 86 ? -2.811 -0.910 -8.837 1.00 88.56 86 VAL A C 1
ATOM 688 O O . VAL A 1 86 ? -1.941 -0.850 -9.695 1.00 88.56 86 VAL A O 1
ATOM 691 N N . GLU A 1 87 ? -3.979 -1.500 -9.057 1.00 89.62 87 GLU A N 1
ATOM 692 C CA . GLU A 1 87 ? -4.391 -2.101 -10.324 1.00 89.62 87 GLU A CA 1
ATOM 693 C C . GLU A 1 87 ? -4.414 -1.050 -11.428 1.00 89.62 87 GLU A C 1
ATOM 695 O O . GLU A 1 87 ? -3.751 -1.225 -12.447 1.00 89.62 87 GLU A O 1
ATOM 700 N N . SER A 1 88 ? -5.066 0.091 -11.177 1.00 91.06 88 SER A N 1
ATOM 701 C CA . SER A 1 88 ? -5.094 1.221 -12.113 1.00 91.06 88 SER A CA 1
ATOM 702 C C . SER A 1 88 ? -3.678 1.695 -12.455 1.00 91.06 88 SER A C 1
ATOM 704 O O . SER A 1 88 ? -3.340 1.858 -13.626 1.00 91.06 88 SER A O 1
ATOM 706 N N . PHE A 1 89 ? -2.809 1.833 -11.448 1.00 93.88 89 PHE A N 1
ATOM 707 C CA . PHE A 1 89 ? -1.407 2.186 -11.664 1.00 93.88 89 PHE A CA 1
ATOM 708 C C . PHE A 1 89 ? -0.676 1.135 -12.512 1.00 93.88 89 PHE A C 1
ATOM 710 O O . PHE A 1 89 ? -0.007 1.485 -13.482 1.00 93.88 89 PHE A O 1
ATOM 717 N N . ILE A 1 90 ? -0.813 -0.155 -12.197 1.00 94.25 90 ILE A N 1
ATOM 718 C CA . ILE A 1 90 ? -0.206 -1.250 -12.966 1.00 94.25 90 ILE A CA 1
ATOM 719 C C . ILE A 1 90 ? -0.688 -1.236 -14.418 1.00 94.25 90 ILE A C 1
ATOM 721 O O . ILE A 1 90 ? 0.126 -1.384 -15.332 1.00 94.25 90 ILE A O 1
ATOM 725 N N . GLU A 1 91 ? -1.984 -1.047 -14.654 1.00 94.62 91 GLU A N 1
ATOM 726 C CA . GLU A 1 91 ? -2.546 -0.938 -15.997 1.00 94.62 91 GLU A CA 1
ATOM 727 C C . GLU A 1 91 ? -1.948 0.235 -16.772 1.00 94.62 91 GLU A C 1
ATOM 729 O O . GLU A 1 91 ? -1.527 0.065 -17.920 1.00 94.62 91 GLU A O 1
ATOM 734 N N . GLU A 1 92 ? -1.857 1.411 -16.150 1.00 94.94 92 GLU A N 1
ATOM 735 C CA . GLU A 1 92 ? -1.226 2.588 -16.744 1.00 94.94 92 GLU A CA 1
ATOM 736 C C . GLU A 1 92 ? 0.239 2.318 -17.094 1.00 94.94 92 GLU A C 1
ATOM 738 O O . GLU A 1 92 ? 0.668 2.592 -18.217 1.00 94.94 92 GLU A O 1
ATOM 743 N N . GLN A 1 93 ? 0.998 1.702 -16.184 1.00 95.88 93 GLN A N 1
ATOM 744 C CA . GLN A 1 93 ? 2.387 1.333 -16.449 1.00 95.88 93 GLN A CA 1
ATOM 745 C C . GLN A 1 93 ? 2.491 0.310 -17.585 1.00 95.88 93 GLN A C 1
ATOM 747 O O . GLN A 1 93 ? 3.368 0.421 -18.440 1.00 95.88 93 GLN A O 1
ATOM 752 N N . ASN A 1 94 ? 1.578 -0.655 -17.667 1.00 94.44 94 ASN A N 1
ATOM 753 C CA . ASN A 1 94 ? 1.576 -1.656 -18.730 1.00 94.44 94 ASN A CA 1
ATOM 754 C C . ASN A 1 94 ? 1.258 -1.073 -20.115 1.00 94.44 94 ASN A C 1
ATOM 756 O O . ASN A 1 94 ? 1.740 -1.608 -21.117 1.00 94.44 94 ASN A O 1
ATOM 760 N N . ARG A 1 95 ? 0.532 0.049 -20.189 1.00 95.94 95 ARG A N 1
ATOM 761 C CA . ARG A 1 95 ? 0.279 0.783 -21.444 1.00 95.94 95 ARG A CA 1
ATOM 762 C C . ARG A 1 95 ? 1.506 1.551 -21.948 1.00 95.94 95 ARG A C 1
ATOM 764 O O . ARG A 1 95 ? 1.569 1.893 -23.127 1.00 95.94 95 ARG A O 1
ATOM 771 N N . LEU A 1 96 ? 2.499 1.801 -21.094 1.00 94.69 96 LEU A N 1
ATOM 772 C CA . LEU A 1 96 ? 3.733 2.483 -21.480 1.00 94.69 96 LEU A CA 1
ATOM 773 C C . LEU A 1 96 ? 4.751 1.519 -22.125 1.00 94.69 96 LEU A C 1
ATOM 775 O O . LEU A 1 96 ? 4.818 0.336 -21.766 1.00 94.69 96 LEU A O 1
ATOM 779 N N . PRO A 1 97 ? 5.621 2.015 -23.030 1.00 95.19 97 PRO A N 1
ATOM 780 C CA . PRO A 1 97 ? 6.805 1.284 -23.478 1.00 95.19 97 PRO A CA 1
ATOM 781 C C . PRO A 1 97 ? 7.676 0.842 -22.296 1.00 95.19 97 PRO A C 1
ATOM 783 O O . PRO A 1 97 ? 7.857 1.612 -21.356 1.00 95.19 97 PRO A O 1
ATOM 786 N N . LEU A 1 98 ? 8.295 -0.344 -22.374 1.00 92.06 98 LEU A N 1
ATOM 787 C CA . LEU A 1 98 ? 9.088 -0.936 -21.277 1.00 92.06 98 LEU A CA 1
ATOM 788 C C . LEU A 1 98 ? 10.099 0.036 -20.639 1.00 92.06 98 LEU A C 1
ATOM 790 O O . LEU A 1 98 ? 10.203 0.099 -19.421 1.00 92.06 98 LEU A O 1
ATOM 794 N N . LYS A 1 99 ? 10.789 0.852 -21.448 1.00 92.62 99 LYS A N 1
ATOM 795 C CA . LYS A 1 99 ? 11.791 1.837 -20.984 1.00 92.62 99 LYS A CA 1
ATOM 796 C C . LYS A 1 99 ? 11.207 3.025 -20.202 1.00 92.62 99 LYS A C 1
ATOM 798 O O . LYS A 1 99 ? 11.959 3.829 -19.654 1.00 92.62 99 LYS A O 1
ATOM 803 N N . LEU A 1 100 ? 9.889 3.202 -20.230 1.00 93.75 100 LEU A N 1
ATOM 804 C CA . LEU A 1 100 ? 9.175 4.285 -19.552 1.00 93.75 100 LEU A CA 1
ATOM 805 C C . LEU A 1 100 ? 8.400 3.805 -18.321 1.00 93.75 100 LEU A C 1
ATOM 807 O O . LEU A 1 100 ? 7.947 4.649 -17.552 1.00 93.75 100 LEU A O 1
ATOM 811 N N . ARG A 1 101 ? 8.274 2.488 -18.118 1.00 96.19 101 ARG A N 1
ATOM 812 C CA . ARG A 1 101 ? 7.546 1.914 -16.983 1.00 96.19 101 ARG A CA 1
ATOM 813 C C . ARG A 1 101 ? 8.296 2.128 -15.676 1.00 96.19 101 ARG A C 1
ATOM 815 O O . ARG A 1 101 ? 9.510 1.931 -15.615 1.00 96.19 101 ARG A O 1
ATOM 822 N N . PHE A 1 102 ? 7.545 2.462 -14.633 1.00 96.31 102 PHE A N 1
ATOM 823 C CA . PHE A 1 102 ? 8.017 2.593 -13.255 1.00 96.31 102 PHE A CA 1
ATOM 824 C C . PHE A 1 102 ? 9.208 3.542 -13.104 1.00 96.31 102 PHE A C 1
ATOM 826 O O . PHE A 1 102 ? 10.119 3.290 -12.322 1.00 96.31 102 PHE A O 1
ATOM 833 N N . LYS A 1 103 ? 9.228 4.641 -13.867 1.00 95.75 103 LYS A N 1
ATOM 834 C CA . LYS A 1 103 ? 10.191 5.718 -13.616 1.00 95.75 103 LYS A CA 1
ATOM 835 C C . LYS A 1 103 ? 9.982 6.289 -12.216 1.00 95.75 103 LYS A C 1
ATOM 837 O O . LYS A 1 103 ? 8.838 6.433 -11.794 1.00 95.75 103 LYS A O 1
ATOM 842 N N . TYR A 1 104 ? 11.073 6.716 -11.579 1.00 96.00 104 TYR A N 1
ATOM 843 C CA . TYR A 1 104 ? 11.074 7.301 -10.236 1.00 96.00 104 TYR A CA 1
ATOM 844 C C . TYR A 1 104 ? 9.922 8.279 -9.989 1.00 96.00 104 TYR A C 1
ATOM 846 O O . TYR A 1 104 ? 9.199 8.107 -9.018 1.00 96.00 104 TYR A O 1
ATOM 854 N N . SER A 1 105 ? 9.702 9.252 -10.881 1.00 96.06 105 SER A N 1
ATOM 855 C CA . SER A 1 105 ? 8.633 10.243 -10.704 1.00 96.06 105 SER A CA 1
ATOM 856 C C . SER A 1 105 ? 7.246 9.601 -10.633 1.00 96.06 105 SER A C 1
ATOM 858 O O . SER A 1 105 ? 6.471 9.940 -9.758 1.00 96.06 105 SER A O 1
ATOM 860 N N . LEU A 1 106 ? 6.963 8.617 -11.491 1.00 95.56 106 LEU A N 1
ATOM 861 C CA . LEU A 1 106 ? 5.671 7.924 -11.517 1.00 95.56 106 LEU A CA 1
ATOM 862 C C . LEU A 1 106 ? 5.468 7.063 -10.267 1.00 95.56 106 LEU A C 1
ATOM 864 O O . LEU A 1 106 ? 4.369 7.003 -9.727 1.00 95.56 106 LEU A O 1
ATOM 868 N N . VAL A 1 107 ? 6.528 6.395 -9.805 1.00 95.88 107 VAL A N 1
ATOM 869 C CA . VAL A 1 107 ? 6.486 5.583 -8.579 1.00 95.88 107 VAL A CA 1
ATOM 870 C C . VAL A 1 107 ? 6.347 6.480 -7.345 1.00 95.88 107 VAL A C 1
ATOM 872 O O . VAL A 1 107 ? 5.592 6.157 -6.433 1.00 95.88 107 VAL A O 1
ATOM 875 N N . TYR A 1 108 ? 7.028 7.625 -7.328 1.00 95.25 108 TYR A N 1
ATOM 876 C CA . TYR A 1 108 ? 6.908 8.631 -6.277 1.00 95.25 108 TYR A CA 1
ATOM 877 C C . TYR A 1 108 ? 5.488 9.198 -6.210 1.00 95.25 108 TYR A C 1
ATOM 879 O O . TYR A 1 108 ? 4.867 9.132 -5.151 1.00 95.25 108 TYR A O 1
ATOM 887 N N . ASP A 1 109 ? 4.944 9.650 -7.343 1.00 94.62 109 ASP A N 1
ATOM 888 C CA . ASP A 1 109 ? 3.580 10.180 -7.439 1.00 94.62 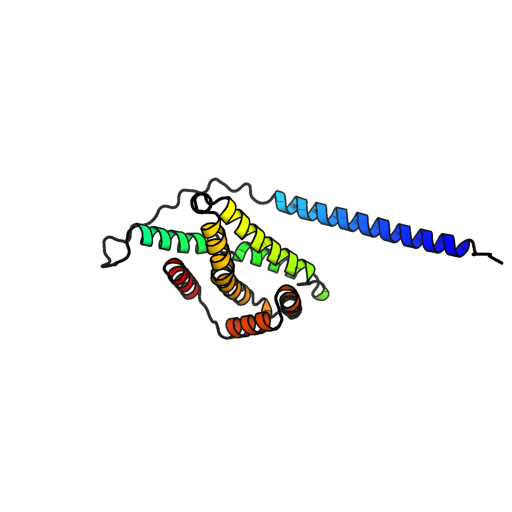109 ASP A CA 1
ATOM 889 C C . ASP A 1 109 ? 2.545 9.145 -6.970 1.00 94.62 109 ASP A C 1
ATOM 891 O O . ASP A 1 109 ? 1.603 9.475 -6.248 1.00 94.62 109 ASP A O 1
ATOM 895 N N . PHE A 1 110 ? 2.758 7.871 -7.309 1.00 92.56 110 PHE A N 1
ATOM 896 C CA . PHE A 1 110 ? 1.944 6.756 -6.832 1.00 92.56 110 PHE A CA 1
ATOM 897 C C . PHE A 1 110 ? 1.966 6.618 -5.298 1.00 92.56 110 PHE A C 1
ATOM 899 O O . PHE A 1 110 ? 0.904 6.573 -4.672 1.00 92.56 110 PHE A O 1
ATOM 906 N N . PHE A 1 111 ? 3.145 6.609 -4.664 1.00 91.12 111 PHE A N 1
ATOM 907 C CA . PHE A 1 111 ? 3.245 6.553 -3.198 1.00 91.12 111 PHE A CA 1
ATOM 908 C C . PHE A 1 111 ? 2.652 7.796 -2.522 1.00 91.12 111 PHE A C 1
ATOM 910 O O . PHE A 1 111 ? 1.968 7.675 -1.503 1.00 91.12 111 PHE A O 1
ATOM 917 N N . THR A 1 112 ? 2.852 8.983 -3.098 1.00 91.19 112 THR A N 1
ATOM 918 C CA . THR A 1 112 ? 2.237 10.221 -2.607 1.00 91.19 112 THR A CA 1
ATOM 919 C C . THR A 1 112 ? 0.713 10.165 -2.693 1.00 91.19 112 THR A C 1
ATOM 921 O O . THR A 1 112 ? 0.040 10.550 -1.738 1.00 91.19 112 THR A O 1
ATOM 924 N N . SER A 1 113 ? 0.154 9.635 -3.784 1.00 89.62 113 SER A N 1
ATOM 925 C CA . SER A 1 113 ? -1.294 9.459 -3.942 1.00 89.62 113 SER A CA 1
ATOM 926 C C . SER A 1 113 ? -1.874 8.501 -2.896 1.00 89.62 113 SER A C 1
ATOM 928 O O . SER A 1 113 ? -2.887 8.818 -2.269 1.00 89.62 113 SER A O 1
ATOM 930 N N . MET A 1 114 ? -1.197 7.378 -2.627 1.00 85.75 114 MET A N 1
ATOM 931 C CA . MET A 1 114 ? -1.606 6.453 -1.563 1.00 85.75 114 MET A CA 1
ATOM 932 C C . MET A 1 114 ? -1.632 7.131 -0.189 1.00 85.75 114 MET A C 1
ATOM 934 O O . MET A 1 114 ? -2.628 7.018 0.526 1.00 85.75 114 MET A O 1
ATOM 938 N N . MET A 1 115 ? -0.591 7.891 0.164 1.00 85.19 115 MET A N 1
ATOM 939 C CA . MET A 1 115 ? -0.567 8.632 1.432 1.00 85.19 115 MET A CA 1
ATOM 940 C C . MET A 1 115 ? -1.628 9.734 1.491 1.00 85.19 115 MET A C 1
ATOM 942 O O . MET A 1 115 ? -2.218 9.953 2.548 1.00 85.19 115 MET A O 1
ATOM 946 N N . GLY A 1 116 ? -1.928 10.382 0.363 1.00 85.19 116 GLY A N 1
ATOM 947 C CA . GLY A 1 116 ? -3.024 11.345 0.262 1.00 85.19 116 GLY A CA 1
ATOM 948 C C . GLY A 1 116 ? -4.379 10.725 0.615 1.00 85.19 116 GLY A C 1
ATOM 949 O O . GLY A 1 116 ? -5.158 11.327 1.350 1.00 85.19 116 GLY A O 1
ATOM 950 N N . ASN A 1 117 ? -4.643 9.490 0.182 1.00 81.50 117 ASN A N 1
ATOM 951 C CA . ASN A 1 117 ? -5.876 8.784 0.543 1.00 81.50 117 ASN A CA 1
ATOM 952 C C . ASN A 1 117 ? -5.947 8.452 2.037 1.00 81.50 117 ASN A C 1
ATOM 954 O O . ASN A 1 117 ? -7.006 8.614 2.646 1.00 81.50 117 ASN A O 1
ATOM 958 N N . VAL A 1 118 ? -4.827 8.042 2.642 1.00 81.56 118 VAL A N 1
ATOM 959 C CA . VAL A 1 118 ? -4.741 7.825 4.096 1.00 81.56 118 VAL A CA 1
ATOM 960 C C . VAL A 1 118 ? -5.051 9.124 4.838 1.00 81.56 118 VAL A C 1
ATOM 962 O O . VAL A 1 118 ? -5.881 9.135 5.745 1.00 81.56 118 VAL A O 1
ATOM 965 N N . GLN A 1 119 ? -4.451 10.238 4.415 1.00 84.75 119 GLN A N 1
ATOM 966 C CA . GLN A 1 119 ? -4.716 11.551 4.996 1.00 84.75 119 GLN A CA 1
ATOM 967 C C . GLN A 1 119 ? -6.203 11.925 4.901 1.00 84.75 119 GLN A C 1
ATOM 969 O O . GLN A 1 119 ? -6.802 12.286 5.913 1.00 84.75 119 GLN A O 1
ATOM 974 N N . ILE A 1 120 ? -6.820 11.776 3.725 1.00 83.19 120 ILE A N 1
ATOM 975 C CA . ILE A 1 120 ? -8.247 12.067 3.517 1.00 83.19 120 ILE A CA 1
ATOM 976 C C . ILE A 1 120 ? -9.132 11.211 4.435 1.00 83.19 120 ILE A C 1
ATOM 978 O O . ILE A 1 120 ? -10.128 11.711 4.962 1.00 83.19 120 ILE A O 1
ATOM 982 N N . ALA A 1 121 ? -8.790 9.934 4.635 1.00 81.06 121 ALA A N 1
ATOM 983 C CA . ALA A 1 121 ? -9.537 9.049 5.526 1.00 81.06 121 ALA A CA 1
ATOM 984 C C . ALA A 1 121 ? -9.515 9.559 6.976 1.00 81.06 121 ALA A C 1
ATOM 986 O O . ALA A 1 121 ? -10.566 9.645 7.614 1.00 81.06 121 ALA A O 1
ATOM 987 N N . PHE A 1 122 ? -8.348 9.975 7.473 1.00 83.19 122 PHE A N 1
ATOM 988 C CA . PHE A 1 122 ? -8.220 10.560 8.809 1.00 83.19 122 PHE A CA 1
ATOM 989 C C . PHE A 1 122 ? -8.930 11.914 8.932 1.00 83.19 122 PHE A C 1
ATOM 991 O O . PHE A 1 122 ? -9.630 12.151 9.913 1.00 83.19 122 PHE A O 1
ATOM 998 N N . GLU A 1 123 ? -8.820 12.787 7.930 1.00 84.50 123 GLU A N 1
ATOM 999 C CA . GLU A 1 123 ? -9.471 14.106 7.926 1.00 84.50 123 GLU A CA 1
ATOM 1000 C C . GLU A 1 123 ? -11.003 14.031 7.893 1.00 84.50 123 GLU A C 1
ATOM 1002 O O . GLU A 1 123 ? -11.677 14.960 8.334 1.00 84.50 123 GLU A O 1
ATOM 1007 N N . LYS A 1 124 ? -11.574 12.935 7.386 1.00 82.50 124 LYS A N 1
ATOM 1008 C CA . LYS A 1 124 ? -13.028 12.720 7.348 1.00 82.50 124 LYS A CA 1
ATOM 1009 C C . LYS A 1 124 ? -13.563 11.939 8.548 1.00 82.50 124 LYS A C 1
ATOM 1011 O O . LYS A 1 124 ? -14.777 11.903 8.750 1.00 82.50 124 LYS A O 1
ATOM 1016 N N . ASN A 1 125 ? -12.693 11.326 9.348 1.00 82.12 125 ASN A N 1
ATOM 1017 C CA . ASN A 1 125 ? -13.094 10.506 10.483 1.00 82.12 125 ASN A CA 1
ATOM 1018 C C . ASN A 1 125 ? -13.374 11.385 11.717 1.00 82.12 125 ASN A C 1
ATOM 1020 O O . ASN A 1 125 ? -12.463 11.946 12.325 1.00 82.12 125 ASN A O 1
ATOM 1024 N N . ARG A 1 126 ? -14.652 11.503 12.106 1.00 84.69 126 ARG A N 1
ATOM 1025 C CA . ARG A 1 126 ? -15.060 12.337 13.250 1.00 84.69 126 ARG A CA 1
ATOM 1026 C C . ARG A 1 126 ? -14.482 11.859 14.578 1.00 84.69 126 ARG A C 1
ATOM 1028 O O . ARG A 1 126 ? -14.125 12.704 15.395 1.00 84.69 126 ARG A O 1
ATOM 1035 N N . ASP A 1 127 ? -14.350 10.552 14.771 1.00 83.38 127 ASP A N 1
ATOM 1036 C CA . ASP A 1 127 ? -13.811 9.986 16.008 1.00 83.38 127 ASP A CA 1
ATOM 1037 C C . ASP A 1 127 ? -12.331 10.344 16.140 1.00 83.38 127 ASP A C 1
ATOM 1039 O O . ASP A 1 127 ? -11.913 10.881 17.166 1.00 83.38 127 ASP A O 1
ATOM 1043 N N . PHE A 1 128 ? -11.561 10.208 15.056 1.00 84.88 128 PHE A N 1
ATOM 1044 C CA . PHE A 1 128 ? -10.178 10.687 14.988 1.00 84.88 128 PHE A CA 1
ATOM 1045 C C . PHE A 1 128 ? -10.069 12.189 15.276 1.00 84.88 128 PHE A C 1
ATOM 1047 O O . PHE A 1 128 ? -9.219 12.628 16.054 1.00 84.88 128 PHE A O 1
ATOM 1054 N N . LEU A 1 129 ? -10.954 12.994 14.684 1.00 88.62 129 LEU A N 1
ATOM 1055 C CA . LEU A 1 129 ? -10.997 14.438 14.906 1.00 88.62 129 LEU A CA 1
ATOM 1056 C C . LEU A 1 129 ? -11.505 14.840 16.295 1.00 88.62 129 LEU A C 1
ATOM 1058 O O . LEU A 1 129 ? -11.423 16.022 16.632 1.00 88.62 129 LEU A O 1
ATOM 1062 N N . SER A 1 130 ? -12.002 13.910 17.105 1.00 92.38 130 SER A N 1
ATOM 1063 C CA . SER A 1 130 ? -12.375 14.179 18.496 1.00 92.38 130 SER A CA 1
ATOM 1064 C C . SER A 1 130 ? -11.207 13.968 19.469 1.00 92.38 130 SER A C 1
ATOM 1066 O O . SER A 1 130 ? -11.192 14.561 20.546 1.00 92.38 130 SER A O 1
ATOM 1068 N N . LEU A 1 131 ? -10.184 13.204 19.063 1.00 89.31 131 LEU A N 1
ATOM 1069 C CA . LEU A 1 131 ? -8.998 12.905 19.869 1.00 89.31 131 LEU A CA 1
ATOM 1070 C C . LEU A 1 131 ? -8.149 14.151 20.158 1.00 89.31 131 LEU A C 1
ATOM 1072 O O . LEU A 1 131 ? -8.176 15.135 19.407 1.00 89.31 131 LEU A O 1
ATOM 1076 N N . SER A 1 132 ? -7.319 14.097 21.205 1.00 95.69 132 SER A N 1
ATOM 1077 C CA . SER A 1 132 ? -6.334 15.149 21.474 1.00 95.69 132 SER A CA 1
ATOM 1078 C C . SER A 1 132 ? -5.289 15.227 20.351 1.00 95.69 132 SER A C 1
ATOM 1080 O O . SER A 1 132 ? -5.053 14.263 19.623 1.00 95.69 132 SER A O 1
ATOM 1082 N N . ARG A 1 133 ? -4.612 16.375 20.195 1.00 94.56 133 ARG A N 1
ATOM 1083 C CA . ARG A 1 133 ? -3.552 16.521 19.176 1.00 94.56 133 ARG A CA 1
ATOM 1084 C C . ARG A 1 133 ? -2.446 15.474 19.345 1.00 94.56 133 ARG A C 1
ATOM 1086 O O . ARG A 1 133 ? -1.927 14.983 18.346 1.00 94.56 133 ARG A O 1
ATOM 1093 N N . HIS A 1 134 ? -2.078 15.171 20.589 1.00 95.38 134 HIS A N 1
ATOM 1094 C CA . HIS A 1 134 ? -1.056 14.173 20.885 1.00 95.38 134 HIS A CA 1
ATOM 1095 C C . HIS A 1 134 ? -1.503 12.785 20.416 1.00 95.38 134 HIS A C 1
ATOM 1097 O O . HIS A 1 134 ? -0.783 12.143 19.656 1.00 95.38 134 HIS A O 1
ATOM 1103 N N . ASP A 1 135 ? -2.727 12.387 20.765 1.00 90.38 135 ASP A N 1
ATOM 1104 C CA . ASP A 1 135 ? -3.270 11.074 20.404 1.00 90.38 135 ASP A CA 1
ATOM 1105 C C . ASP A 1 135 ? -3.446 10.925 18.893 1.00 90.38 135 ASP A C 1
ATOM 1107 O O . ASP A 1 135 ? -3.131 9.876 18.342 1.00 90.38 135 ASP A O 1
ATOM 1111 N N . ARG A 1 136 ? -3.858 11.992 18.191 1.00 89.38 136 ARG A N 1
ATOM 1112 C CA . ARG A 1 136 ? -3.931 11.989 16.720 1.00 89.38 136 ARG A CA 1
ATOM 1113 C C . ARG A 1 136 ? -2.581 11.730 16.074 1.00 89.38 136 ARG A C 1
ATOM 1115 O O . ARG A 1 136 ? -2.499 10.940 15.141 1.00 89.38 136 ARG A O 1
ATOM 1122 N N . ILE A 1 137 ? -1.531 12.404 16.546 1.00 91.69 137 ILE A N 1
ATOM 1123 C CA . ILE A 1 137 ? -0.175 12.223 16.011 1.00 91.69 137 ILE A CA 1
ATOM 1124 C C . ILE A 1 137 ? 0.309 10.803 16.293 1.00 91.69 137 ILE A C 1
ATOM 1126 O O . ILE A 1 137 ? 0.844 10.160 15.393 1.00 91.69 137 ILE A O 1
ATOM 1130 N N . THR A 1 138 ? 0.105 10.315 17.517 1.00 89.38 138 THR A N 1
ATOM 1131 C CA . THR A 1 138 ? 0.490 8.958 17.907 1.00 89.38 138 THR A CA 1
ATOM 1132 C C . THR A 1 138 ? -0.225 7.924 17.045 1.00 89.38 138 THR A C 1
ATOM 1134 O O . THR A 1 138 ? 0.448 7.085 16.455 1.00 89.38 138 THR A O 1
ATOM 1137 N N . LEU A 1 139 ? -1.549 8.029 16.896 1.00 85.38 139 LEU A N 1
ATOM 1138 C CA . LEU A 1 139 ? -2.344 7.099 16.097 1.00 85.38 139 LEU A CA 1
ATOM 1139 C C . LEU A 1 139 ? -1.977 7.148 14.612 1.00 85.38 139 LEU A C 1
ATOM 1141 O O . LEU A 1 139 ? -1.860 6.107 13.970 1.00 85.38 139 LEU A O 1
ATOM 1145 N N . LEU A 1 140 ? -1.776 8.346 14.056 1.00 86.69 140 LEU A N 1
ATOM 1146 C CA . LEU A 1 140 ? -1.345 8.492 12.669 1.00 86.69 140 LEU A CA 1
ATOM 1147 C C . LEU A 1 140 ? 0.021 7.832 12.465 1.00 86.69 140 LEU A C 1
ATOM 1149 O O . LEU A 1 140 ? 0.194 7.067 11.520 1.00 86.69 140 LEU A O 1
ATOM 1153 N N . ARG A 1 141 ? 0.978 8.087 13.366 1.00 87.19 141 ARG A N 1
ATOM 1154 C CA . ARG A 1 141 ? 2.321 7.509 13.279 1.00 87.19 141 ARG A CA 1
ATOM 1155 C C . ARG A 1 141 ? 2.273 5.986 13.351 1.00 87.19 141 ARG A C 1
ATOM 1157 O O . ARG A 1 141 ? 2.828 5.343 12.471 1.00 87.19 141 ARG A O 1
ATOM 1164 N N . THR A 1 142 ? 1.576 5.412 14.331 1.00 83.81 142 THR A N 1
ATOM 1165 C CA . THR A 1 142 ? 1.475 3.951 14.467 1.00 83.81 142 THR A CA 1
ATOM 1166 C C . THR A 1 142 ? 0.745 3.315 13.284 1.00 83.81 142 THR A C 1
ATOM 1168 O O . THR A 1 142 ? 1.178 2.279 12.784 1.00 83.81 142 THR A O 1
ATOM 1171 N N . THR A 1 143 ? -0.306 3.955 12.766 1.00 82.69 143 THR A N 1
ATOM 1172 C CA . THR A 1 143 ? -1.029 3.461 11.581 1.00 82.69 143 THR A CA 1
ATOM 1173 C C . THR A 1 143 ? -0.152 3.476 10.329 1.00 82.69 143 THR A C 1
ATOM 1175 O O . THR A 1 143 ? -0.191 2.543 9.521 1.00 82.69 143 THR A O 1
ATOM 1178 N N . VAL A 1 144 ? 0.650 4.526 10.142 1.00 82.12 144 VAL A N 1
ATOM 1179 C CA . VAL A 1 144 ? 1.582 4.619 9.011 1.00 82.12 144 VAL A CA 1
ATOM 1180 C C . VAL A 1 144 ? 2.727 3.616 9.169 1.00 82.12 144 VAL A C 1
ATOM 1182 O O . VAL A 1 144 ? 3.029 2.890 8.227 1.00 82.12 144 VAL A O 1
ATOM 1185 N N . GLU A 1 145 ? 3.332 3.523 10.353 1.00 81.94 145 GLU A N 1
ATOM 1186 C CA . GLU A 1 145 ? 4.482 2.648 10.609 1.00 81.94 145 GLU A CA 1
ATOM 1187 C C . GLU A 1 145 ? 4.129 1.163 10.496 1.00 81.94 145 GLU A C 1
ATOM 1189 O O . GLU A 1 145 ? 4.876 0.407 9.874 1.00 81.94 145 GLU A O 1
ATOM 1194 N N . TYR A 1 146 ? 2.997 0.736 11.057 1.00 80.44 146 TYR A N 1
ATOM 1195 C CA . TYR A 1 146 ? 2.664 -0.685 11.157 1.00 80.44 146 TYR A CA 1
ATOM 1196 C C . TYR A 1 146 ? 1.627 -1.105 10.120 1.00 80.44 146 TYR A C 1
ATOM 1198 O O . TYR A 1 146 ? 1.924 -1.906 9.231 1.00 80.44 146 TYR A O 1
ATOM 1206 N N . THR A 1 147 ? 0.424 -0.539 10.189 1.00 77.62 147 THR A N 1
ATOM 1207 C CA . THR A 1 147 ? -0.707 -0.984 9.365 1.00 77.62 147 THR A CA 1
ATOM 1208 C C . THR A 1 147 ? -0.467 -0.723 7.880 1.00 77.62 147 THR A C 1
ATOM 1210 O O . THR A 1 147 ? -0.667 -1.611 7.051 1.00 77.62 147 THR A O 1
ATOM 1213 N N . SER A 1 148 ? 0.028 0.468 7.531 1.00 79.44 148 SER A N 1
ATOM 1214 C CA . SER A 1 148 ? 0.287 0.832 6.131 1.00 79.44 148 SER A CA 1
ATOM 1215 C C . SER A 1 148 ? 1.460 0.044 5.551 1.00 79.44 148 SER A C 1
ATOM 1217 O O . SER A 1 148 ? 1.399 -0.379 4.397 1.00 79.44 148 SER A O 1
ATOM 1219 N N . THR A 1 149 ? 2.497 -0.225 6.350 1.00 82.88 149 THR A N 1
ATOM 1220 C CA . THR A 1 149 ? 3.630 -1.074 5.949 1.00 82.88 149 THR A CA 1
ATOM 1221 C C . THR A 1 149 ? 3.180 -2.502 5.653 1.00 82.88 149 THR A C 1
ATOM 1223 O O . THR A 1 149 ? 3.494 -3.033 4.588 1.00 82.88 149 THR A O 1
ATOM 1226 N N . ILE A 1 150 ? 2.398 -3.113 6.549 1.00 83.56 150 ILE A N 1
ATOM 1227 C CA . ILE A 1 15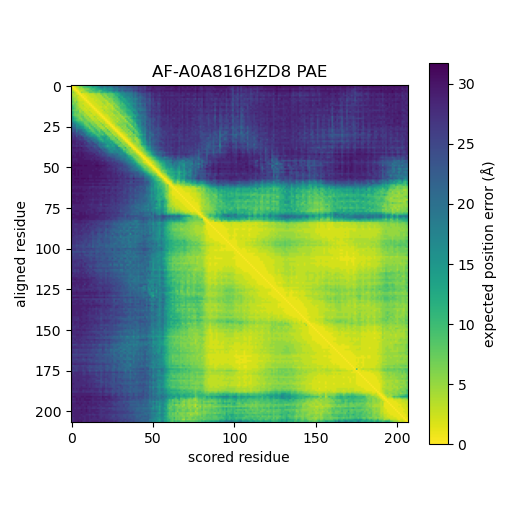0 ? 1.860 -4.468 6.356 1.00 83.56 150 ILE A CA 1
ATOM 1228 C C . ILE A 1 150 ? 0.964 -4.524 5.112 1.00 83.56 150 ILE A C 1
ATOM 1230 O O . ILE A 1 150 ? 1.157 -5.380 4.247 1.00 83.56 150 ILE A O 1
ATOM 1234 N N . GLY A 1 151 ? 0.031 -3.577 4.969 1.00 81.56 151 GLY A N 1
ATOM 1235 C CA . GLY A 1 151 ? -0.838 -3.500 3.790 1.00 81.56 151 GLY A CA 1
ATOM 1236 C C . GLY A 1 151 ? -0.052 -3.318 2.486 1.00 81.56 151 GLY A C 1
ATOM 1237 O O . GLY A 1 151 ? -0.359 -3.949 1.469 1.00 81.56 151 GLY A O 1
ATOM 1238 N N . SER A 1 152 ? 1.015 -2.516 2.522 1.00 85.38 152 SER A N 1
ATOM 1239 C CA . SER A 1 152 ? 1.903 -2.306 1.377 1.00 85.38 152 SER A CA 1
ATOM 1240 C C . SER A 1 152 ? 2.653 -3.581 1.004 1.00 85.38 152 SER A C 1
ATOM 1242 O O . SER A 1 152 ? 2.736 -3.898 -0.177 1.00 85.38 152 SER A O 1
ATOM 1244 N N . ILE A 1 153 ? 3.141 -4.359 1.977 1.00 88.44 153 ILE A N 1
ATOM 1245 C CA . ILE A 1 153 ? 3.805 -5.650 1.731 1.00 88.44 153 ILE A CA 1
ATOM 1246 C C . ILE A 1 153 ? 2.881 -6.599 0.962 1.00 88.44 153 ILE A C 1
ATOM 1248 O O . ILE A 1 153 ? 3.278 -7.137 -0.074 1.00 88.44 153 ILE A O 1
ATOM 1252 N N . PHE A 1 154 ? 1.636 -6.763 1.418 1.00 86.19 154 PHE A N 1
ATOM 1253 C CA . PHE A 1 154 ? 0.666 -7.626 0.739 1.00 86.19 154 PHE A CA 1
ATOM 1254 C C . PHE A 1 154 ? 0.352 -7.139 -0.675 1.00 86.19 154 PHE A C 1
ATOM 1256 O O . PHE A 1 154 ? 0.328 -7.926 -1.620 1.00 86.19 154 PHE A O 1
ATOM 1263 N N . THR A 1 155 ? 0.187 -5.831 -0.841 1.00 85.81 155 THR A N 1
ATOM 1264 C CA . THR A 1 155 ? -0.094 -5.220 -2.143 1.00 85.81 155 THR A CA 1
ATOM 1265 C C . THR A 1 155 ? 1.071 -5.397 -3.122 1.00 85.81 155 THR A C 1
ATOM 1267 O O . THR A 1 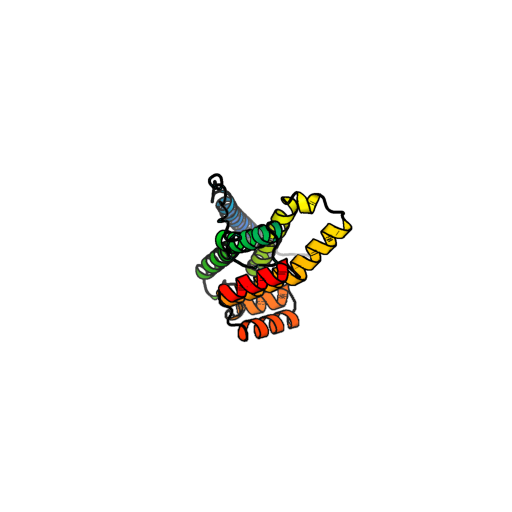155 ? 0.880 -5.835 -4.258 1.00 85.81 155 THR A O 1
ATOM 1270 N N . LEU A 1 156 ? 2.301 -5.122 -2.678 1.00 90.25 156 LEU A N 1
ATOM 1271 C CA . LEU A 1 156 ? 3.516 -5.301 -3.474 1.00 90.25 156 LEU A CA 1
ATOM 1272 C C . LEU A 1 156 ? 3.703 -6.766 -3.898 1.00 90.25 156 LEU A C 1
ATOM 1274 O O . LEU A 1 156 ? 4.090 -7.022 -5.043 1.00 90.25 156 LEU A O 1
ATOM 1278 N N . ARG A 1 157 ? 3.398 -7.720 -3.005 1.00 89.50 157 ARG A N 1
ATOM 1279 C CA . ARG A 1 157 ? 3.439 -9.164 -3.281 1.00 89.50 157 ARG A CA 1
ATOM 1280 C C . ARG A 1 157 ? 2.396 -9.589 -4.309 1.00 89.50 157 ARG A C 1
ATOM 1282 O O . ARG A 1 157 ? 2.744 -10.318 -5.241 1.00 89.50 157 ARG A O 1
ATOM 1289 N N . GLN A 1 158 ? 1.153 -9.136 -4.149 1.00 86.69 158 GLN A N 1
ATOM 1290 C CA . GLN A 1 158 ? 0.028 -9.486 -5.020 1.00 86.69 158 GLN A CA 1
ATOM 1291 C C . GLN A 1 158 ? 0.305 -9.088 -6.474 1.00 86.69 158 GLN A C 1
ATOM 1293 O O . GLN A 1 158 ? 0.167 -9.902 -7.386 1.00 86.69 158 GLN A O 1
ATOM 1298 N N . TYR A 1 159 ? 0.792 -7.863 -6.687 1.00 89.62 159 TYR A N 1
ATOM 1299 C CA . TYR A 1 159 ? 1.107 -7.347 -8.024 1.00 89.62 159 TYR A CA 1
ATOM 1300 C C . TYR A 1 159 ? 2.528 -7.645 -8.497 1.00 89.62 159 TYR A C 1
ATOM 1302 O O . TYR A 1 159 ? 2.918 -7.218 -9.586 1.00 89.62 159 TYR A O 1
ATOM 1310 N N . LYS A 1 160 ? 3.313 -8.377 -7.695 1.00 91.81 160 LYS A N 1
ATOM 1311 C CA . LYS A 1 160 ? 4.709 -8.724 -7.996 1.00 91.81 160 LYS A CA 1
ATOM 1312 C C . LYS A 1 160 ? 5.538 -7.489 -8.367 1.00 91.81 160 LYS A C 1
ATOM 1314 O O . LYS A 1 160 ? 6.395 -7.542 -9.246 1.00 91.81 160 LYS A O 1
ATOM 1319 N N . LEU A 1 161 ? 5.281 -6.362 -7.703 1.00 93.25 161 LEU A N 1
ATOM 1320 C CA . LEU A 1 161 ? 5.858 -5.065 -8.062 1.00 93.25 161 LEU A CA 1
ATOM 1321 C C . LEU A 1 161 ? 7.392 -5.066 -7.963 1.00 93.25 161 LEU A C 1
ATOM 1323 O O . LEU A 1 161 ? 8.080 -4.517 -8.817 1.00 93.25 161 LEU A O 1
ATOM 1327 N N . PHE A 1 162 ? 7.944 -5.787 -6.988 1.00 94.75 162 PHE A N 1
ATOM 1328 C CA . PHE A 1 162 ? 9.391 -5.959 -6.817 1.00 94.75 162 PHE A CA 1
ATOM 1329 C C . PHE A 1 162 ? 10.051 -6.936 -7.805 1.00 94.75 162 PHE A C 1
ATOM 1331 O O . PHE A 1 162 ? 11.280 -7.081 -7.783 1.00 94.75 162 PHE A O 1
ATOM 1338 N N . ASN A 1 163 ? 9.275 -7.568 -8.693 1.00 93.38 163 ASN A N 1
ATOM 1339 C CA . ASN A 1 163 ? 9.809 -8.338 -9.819 1.00 93.38 163 ASN A CA 1
ATOM 1340 C C . ASN A 1 163 ? 10.133 -7.441 -11.020 1.00 93.38 163 ASN A C 1
ATOM 1342 O O . ASN A 1 163 ? 10.816 -7.894 -11.936 1.00 93.38 163 ASN A O 1
ATOM 1346 N N . TYR A 1 164 ? 9.684 -6.181 -11.017 1.00 94.38 164 TYR A N 1
ATOM 1347 C CA . TYR A 1 164 ? 10.076 -5.184 -12.008 1.00 94.38 164 TYR A CA 1
ATOM 1348 C C . TYR A 1 164 ? 11.333 -4.445 -11.525 1.00 94.38 164 TYR A C 1
ATOM 1350 O O . TYR A 1 164 ? 11.249 -3.703 -10.542 1.00 94.38 164 TYR A O 1
ATOM 1358 N N . PRO A 1 165 ? 12.490 -4.587 -12.204 1.00 94.88 165 PRO A N 1
ATOM 1359 C CA . PRO A 1 165 ? 13.732 -3.950 -11.765 1.00 94.88 165 PRO A CA 1
ATOM 1360 C C . PRO A 1 165 ? 13.612 -2.429 -11.624 1.00 94.88 165 PRO A C 1
ATOM 1362 O O . PRO A 1 165 ? 14.027 -1.880 -10.612 1.00 94.88 165 PRO A O 1
ATOM 1365 N N . SER A 1 166 ? 12.946 -1.756 -12.569 1.00 95.62 166 SER A N 1
ATOM 1366 C CA . SER A 1 166 ? 12.774 -0.297 -12.526 1.00 95.62 166 SER A CA 1
ATOM 1367 C C . SER A 1 166 ? 11.895 0.185 -11.368 1.00 95.62 166 SER A C 1
ATOM 1369 O O . SER A 1 166 ? 12.135 1.261 -10.818 1.00 95.62 166 SER A O 1
ATOM 1371 N N . PHE A 1 167 ? 10.901 -0.611 -10.960 1.00 96.50 167 PHE A N 1
ATOM 1372 C CA . PHE A 1 167 ? 10.109 -0.310 -9.769 1.00 96.50 167 PHE A CA 1
ATOM 1373 C C . PHE A 1 167 ? 10.946 -0.486 -8.503 1.00 96.50 167 PHE A C 1
ATOM 1375 O O . PHE A 1 167 ? 10.928 0.384 -7.638 1.00 96.50 167 PHE A O 1
ATOM 1382 N N . TYR A 1 168 ? 11.697 -1.587 -8.415 1.00 96.31 168 TYR A N 1
ATOM 1383 C CA . TYR A 1 168 ? 12.578 -1.866 -7.284 1.00 96.31 168 TYR A CA 1
ATOM 1384 C C . TYR A 1 168 ? 13.635 -0.762 -7.105 1.00 96.31 168 TYR A C 1
ATOM 1386 O O . TYR A 1 168 ? 13.745 -0.200 -6.020 1.00 96.31 168 TYR A O 1
ATOM 1394 N N . GLU A 1 169 ? 14.325 -0.371 -8.179 1.00 96.25 169 GLU A N 1
ATOM 1395 C CA . GLU A 1 169 ? 15.296 0.734 -8.176 1.00 96.25 169 GLU A CA 1
ATOM 1396 C C . GLU A 1 169 ? 14.657 2.059 -7.736 1.00 96.25 169 GLU A C 1
ATOM 1398 O O . GLU A 1 169 ? 15.210 2.790 -6.916 1.00 96.25 169 GLU A O 1
ATOM 1403 N N . SER A 1 170 ? 13.459 2.370 -8.241 1.00 96.44 170 SER A N 1
ATOM 1404 C CA . SER A 1 170 ? 12.738 3.581 -7.838 1.00 96.44 170 SER A CA 1
ATOM 1405 C C . SER A 1 170 ? 12.345 3.550 -6.359 1.00 96.44 170 SER A C 1
ATOM 1407 O O . SER A 1 170 ? 12.466 4.566 -5.677 1.00 96.44 170 SER A O 1
ATOM 1409 N N . ALA A 1 171 ? 11.914 2.395 -5.846 1.00 94.81 171 ALA A N 1
ATOM 1410 C CA . ALA A 1 171 ? 11.575 2.217 -4.438 1.00 94.81 171 ALA A CA 1
ATOM 1411 C C . ALA A 1 171 ? 12.800 2.386 -3.520 1.00 94.81 171 ALA A C 1
ATOM 1413 O O . ALA A 1 171 ? 12.684 3.032 -2.477 1.00 94.81 171 ALA A O 1
ATOM 1414 N N . GLU A 1 172 ? 13.980 1.900 -3.926 1.00 95.81 172 GLU A N 1
ATOM 1415 C CA . GLU A 1 172 ? 15.228 2.098 -3.17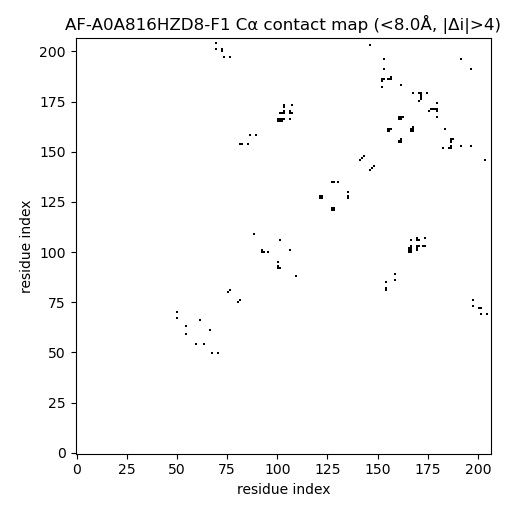2 1.00 95.81 172 GLU A CA 1
ATOM 1416 C C . GLU A 1 172 ? 15.590 3.577 -3.003 1.00 95.81 172 GLU A C 1
ATOM 1418 O O . GLU A 1 172 ? 16.090 3.964 -1.945 1.00 95.81 172 GLU A O 1
ATOM 1423 N N . ILE A 1 173 ? 15.308 4.402 -4.019 1.00 95.69 173 ILE A N 1
ATOM 1424 C CA . ILE A 1 173 ? 15.543 5.852 -3.980 1.00 95.69 173 ILE A CA 1
ATOM 1425 C C . ILE A 1 173 ? 14.526 6.556 -3.070 1.00 95.69 173 ILE A C 1
ATOM 1427 O O . ILE A 1 173 ? 14.887 7.500 -2.372 1.00 95.69 173 ILE A O 1
ATOM 1431 N N . ILE A 1 174 ? 13.256 6.136 -3.097 1.00 93.88 174 ILE A N 1
ATOM 1432 C CA . ILE A 1 174 ? 12.169 6.792 -2.349 1.00 93.88 174 ILE A CA 1
ATOM 1433 C C . ILE A 1 174 ? 12.274 6.522 -0.850 1.00 93.88 174 ILE A C 1
ATOM 1435 O O . ILE A 1 174 ? 12.091 7.435 -0.048 1.00 93.88 174 ILE A O 1
ATOM 1439 N N . PHE A 1 175 ? 12.529 5.270 -0.475 1.00 87.56 175 PHE A N 1
ATOM 1440 C CA . PHE A 1 175 ? 12.592 4.863 0.923 1.00 87.56 175 PHE A CA 1
ATOM 1441 C C . PHE A 1 175 ? 14.043 4.888 1.394 1.00 87.56 175 PHE A C 1
ATOM 1443 O O . PHE A 1 175 ? 14.584 5.947 1.694 1.00 87.56 175 PHE A O 1
ATOM 1450 N N . GLN A 1 176 ? 14.669 3.716 1.451 1.00 91.69 176 GLN A N 1
ATOM 1451 C CA . GLN A 1 176 ? 16.100 3.492 1.611 1.00 91.69 176 GLN A CA 1
ATOM 1452 C C . GLN A 1 176 ? 16.420 2.100 1.035 1.00 91.69 176 GLN A C 1
ATOM 1454 O O . GLN A 1 176 ? 15.559 1.208 1.095 1.00 91.69 176 GLN A O 1
ATOM 1459 N N . PRO A 1 177 ? 17.650 1.846 0.552 1.00 94.12 177 PRO A N 1
ATOM 1460 C CA . PRO A 1 177 ? 18.024 0.531 0.032 1.00 94.12 177 PRO A CA 1
ATOM 1461 C C . PRO A 1 177 ? 17.857 -0.601 1.058 1.00 94.12 177 PRO A C 1
ATOM 1463 O O . PRO A 1 177 ? 17.288 -1.645 0.755 1.00 94.12 177 PRO A O 1
ATOM 1466 N N . SER A 1 178 ? 18.270 -0.383 2.311 1.00 94.75 178 SER A N 1
ATOM 1467 C CA . SER A 1 178 ? 18.159 -1.382 3.387 1.00 94.75 178 SER A CA 1
ATOM 1468 C C . SER A 1 178 ? 16.709 -1.787 3.671 1.00 94.75 178 SER A C 1
ATOM 1470 O O . SER A 1 178 ? 16.415 -2.978 3.788 1.00 94.75 178 SER A O 1
ATOM 1472 N N . ALA A 1 179 ? 15.802 -0.809 3.733 1.00 90.75 179 ALA A N 1
ATOM 1473 C CA . ALA A 1 179 ? 14.375 -1.040 3.928 1.00 90.75 179 ALA A CA 1
ATOM 1474 C C . ALA A 1 179 ? 13.769 -1.804 2.744 1.00 90.75 179 ALA A C 1
ATOM 1476 O O . ALA A 1 179 ? 13.051 -2.781 2.940 1.00 90.75 179 ALA A O 1
ATOM 1477 N N . THR A 1 180 ? 14.115 -1.419 1.515 1.00 93.75 180 THR A N 1
ATOM 1478 C CA . THR A 1 180 ? 13.594 -2.058 0.296 1.00 93.75 180 THR A CA 1
ATOM 1479 C C . THR A 1 180 ? 14.050 -3.513 0.182 1.00 93.75 180 THR A C 1
ATOM 1481 O O . THR A 1 180 ? 13.238 -4.400 -0.083 1.00 93.75 180 THR A O 1
ATOM 1484 N N . VAL A 1 181 ? 15.326 -3.788 0.477 1.00 94.62 181 VAL A N 1
ATOM 1485 C CA . VAL A 1 181 ? 15.876 -5.150 0.539 1.00 94.62 181 VAL A CA 1
ATOM 1486 C C . VAL A 1 181 ? 15.159 -5.984 1.601 1.00 94.62 181 VAL A C 1
ATOM 1488 O O . VAL A 1 181 ? 14.820 -7.139 1.346 1.00 94.62 181 VAL A O 1
ATOM 1491 N N . PHE A 1 182 ? 14.932 -5.424 2.793 1.00 93.31 182 PHE A N 1
ATOM 1492 C CA . PHE A 1 182 ? 14.202 -6.113 3.856 1.00 93.31 182 PHE A CA 1
ATOM 1493 C C . PHE A 1 182 ? 12.774 -6.456 3.419 1.00 93.31 182 PHE A C 1
ATOM 1495 O O . PHE A 1 182 ? 12.382 -7.619 3.487 1.00 93.31 182 PHE A O 1
ATOM 1502 N N . ILE A 1 183 ? 12.035 -5.475 2.891 1.00 92.12 183 ILE A N 1
ATOM 1503 C CA . ILE A 1 183 ? 10.665 -5.660 2.397 1.00 92.12 183 ILE A CA 1
ATOM 1504 C C . ILE A 1 183 ? 10.631 -6.734 1.307 1.00 92.12 183 ILE A C 1
ATOM 1506 O O . ILE A 1 183 ? 9.764 -7.602 1.344 1.00 92.12 183 ILE A O 1
ATOM 1510 N N . LYS A 1 184 ? 11.592 -6.739 0.374 1.00 93.81 184 LYS A N 1
ATOM 1511 C CA . LYS A 1 184 ? 11.666 -7.762 -0.676 1.00 93.81 184 LYS A CA 1
ATOM 1512 C C . LYS A 1 184 ? 11.845 -9.166 -0.111 1.00 93.81 184 LYS A C 1
ATOM 1514 O O . LYS A 1 184 ? 11.098 -10.058 -0.488 1.00 93.81 184 LYS A O 1
ATOM 1519 N N . ARG A 1 185 ? 12.764 -9.352 0.841 1.00 93.25 185 ARG A N 1
ATOM 1520 C CA . ARG A 1 185 ? 12.946 -10.657 1.500 1.00 93.25 185 ARG A CA 1
ATOM 1521 C C . ARG A 1 185 ? 11.679 -11.118 2.211 1.00 93.25 185 ARG A C 1
ATOM 1523 O O . ARG A 1 185 ? 11.355 -12.296 2.142 1.00 93.25 185 ARG A O 1
ATOM 1530 N N . VAL A 1 186 ? 10.983 -10.204 2.887 1.00 90.25 186 VAL A N 1
ATOM 1531 C CA . VAL A 1 186 ? 9.711 -10.507 3.553 1.00 90.25 186 VAL A CA 1
ATOM 1532 C C . VAL A 1 186 ? 8.665 -10.935 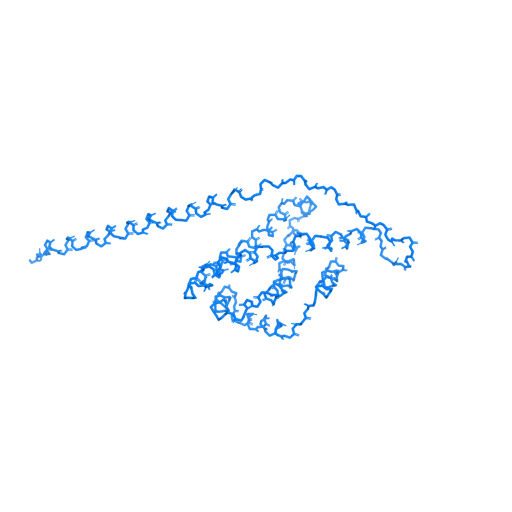2.522 1.00 90.25 186 VAL A C 1
ATOM 1534 O O . VAL A 1 186 ? 8.073 -11.995 2.671 1.00 90.25 186 VAL A O 1
ATOM 1537 N N . ILE A 1 187 ? 8.492 -10.175 1.439 1.00 91.19 187 ILE A N 1
ATOM 1538 C CA . ILE A 1 187 ? 7.585 -10.501 0.325 1.00 91.19 187 ILE A CA 1
ATOM 1539 C C . ILE A 1 187 ? 7.889 -11.884 -0.264 1.00 91.19 187 ILE A C 1
ATOM 1541 O O . ILE A 1 187 ? 6.966 -12.668 -0.463 1.00 91.19 187 ILE A O 1
ATOM 1545 N N . ASP A 1 188 ? 9.160 -12.196 -0.516 1.00 89.19 188 ASP A N 1
ATOM 1546 C CA . ASP A 1 188 ? 9.581 -13.461 -1.132 1.00 89.19 188 ASP A CA 1
ATOM 1547 C C . ASP A 1 188 ? 9.344 -14.679 -0.218 1.00 89.19 188 ASP A C 1
ATOM 1549 O O . ASP A 1 188 ? 9.221 -15.802 -0.703 1.00 89.19 188 ASP A O 1
ATOM 1553 N N . GLN A 1 189 ? 9.273 -14.465 1.099 1.00 88.00 189 GLN A N 1
ATOM 1554 C CA . GLN A 1 189 ? 8.991 -15.503 2.098 1.00 88.00 189 GLN A CA 1
ATOM 1555 C C . GLN A 1 189 ? 7.503 -15.616 2.446 1.00 88.00 189 GLN A C 1
ATOM 1557 O O . GLN A 1 189 ? 7.089 -16.603 3.052 1.00 88.00 189 GLN A O 1
ATOM 1562 N N . LEU A 1 190 ? 6.703 -14.612 2.087 1.00 82.81 190 LEU A N 1
ATOM 1563 C CA . LEU A 1 190 ? 5.269 -14.604 2.321 1.00 82.81 190 LEU A CA 1
ATOM 1564 C C . LEU A 1 190 ? 4.532 -15.238 1.133 1.00 82.81 190 LEU A C 1
ATOM 1566 O O . LEU A 1 190 ? 4.675 -14.825 -0.025 1.00 82.81 190 LEU A O 1
ATOM 1570 N N . ASP A 1 191 ? 3.645 -16.177 1.451 1.00 79.62 191 ASP A N 1
ATOM 1571 C CA . ASP A 1 191 ? 2.598 -16.662 0.548 1.00 79.62 191 ASP A CA 1
ATOM 1572 C C . ASP A 1 191 ? 1.220 -16.418 1.184 1.00 79.62 191 ASP A C 1
ATOM 1574 O O . ASP A 1 191 ? 0.557 -17.351 1.635 1.00 79.62 191 ASP A O 1
ATOM 1578 N N . PRO A 1 192 ? 0.828 -15.139 1.353 1.00 73.81 192 PRO A N 1
ATOM 1579 C CA . PRO A 1 192 ? -0.386 -14.804 2.066 1.00 73.81 192 PRO A CA 1
ATOM 1580 C C . PRO A 1 192 ? -1.581 -15.028 1.138 1.00 73.81 192 PRO A C 1
ATOM 1582 O O . PRO A 1 192 ? -1.660 -14.427 0.066 1.00 73.81 192 PRO A O 1
ATOM 1585 N N . ASP A 1 193 ? -2.528 -15.861 1.557 1.00 79.31 193 ASP A N 1
ATOM 1586 C CA . ASP A 1 193 ? -3.855 -15.871 0.953 1.00 79.31 193 ASP A CA 1
ATOM 1587 C C . ASP A 1 193 ? -4.729 -14.756 1.559 1.00 79.31 193 ASP A C 1
ATOM 1589 O O . ASP A 1 193 ? -4.384 -14.114 2.559 1.00 79.31 193 ASP A O 1
ATOM 1593 N N . ASN A 1 194 ? -5.886 -14.494 0.946 1.00 73.31 194 ASN A N 1
ATOM 1594 C CA . ASN A 1 194 ? -6.812 -13.472 1.445 1.00 73.31 194 ASN A CA 1
ATOM 1595 C C . ASN A 1 194 ? -7.261 -13.747 2.889 1.00 73.31 194 ASN A C 1
ATOM 1597 O O . ASN A 1 194 ? -7.531 -12.807 3.635 1.00 73.31 194 ASN A O 1
ATOM 1601 N N . THR A 1 195 ? -7.326 -15.016 3.293 1.00 78.00 195 THR A N 1
ATOM 1602 C CA . THR A 1 195 ? -7.683 -15.419 4.657 1.00 78.00 195 THR A CA 1
ATOM 1603 C C . THR A 1 195 ? -6.619 -14.959 5.650 1.00 78.00 195 THR A C 1
ATOM 1605 O O . THR A 1 195 ? -6.946 -14.337 6.659 1.00 78.00 195 THR A O 1
ATOM 1608 N N . PHE A 1 196 ? -5.343 -15.186 5.342 1.00 81.44 196 PHE A N 1
ATOM 1609 C CA . PHE A 1 196 ? -4.209 -14.751 6.145 1.00 81.44 196 PHE A CA 1
ATOM 1610 C C . PHE A 1 196 ? -4.168 -13.229 6.280 1.00 81.44 196 PHE A C 1
ATOM 1612 O O . PHE A 1 196 ? -3.999 -12.716 7.384 1.00 81.44 196 PHE A O 1
ATOM 1619 N N . ILE A 1 197 ? -4.389 -12.492 5.188 1.00 77.62 197 ILE A N 1
ATOM 1620 C CA . ILE A 1 197 ? -4.414 -11.021 5.223 1.00 77.62 197 ILE A CA 1
ATOM 1621 C C . ILE A 1 197 ? -5.527 -10.525 6.153 1.00 77.62 197 ILE A C 1
ATOM 1623 O O . ILE A 1 197 ? -5.275 -9.683 7.016 1.00 77.62 197 ILE A O 1
ATOM 1627 N N . LYS A 1 198 ? -6.737 -11.086 6.036 1.00 75.12 198 LYS A N 1
ATOM 1628 C CA . LYS A 1 198 ? -7.870 -10.754 6.915 1.00 75.12 198 LYS A CA 1
ATOM 1629 C C . LYS A 1 198 ? -7.575 -11.073 8.383 1.00 75.12 198 LYS A C 1
ATOM 1631 O O . LYS A 1 198 ? -7.900 -10.267 9.250 1.00 75.12 198 LYS A O 1
ATOM 1636 N N . LEU A 1 199 ? -6.919 -12.201 8.666 1.00 79.56 199 LEU A N 1
ATOM 1637 C CA . LEU A 1 199 ? -6.503 -12.574 10.022 1.00 79.56 199 LEU A CA 1
ATOM 1638 C C . LEU A 1 199 ? -5.470 -11.602 10.599 1.00 79.56 199 LEU A C 1
ATOM 1640 O O . LEU A 1 199 ? -5.599 -11.196 11.749 1.00 79.56 199 LEU A O 1
ATOM 1644 N N . ILE A 1 200 ? -4.476 -11.182 9.813 1.00 78.94 200 ILE A N 1
ATOM 1645 C CA . ILE A 1 200 ? -3.495 -10.183 10.254 1.00 78.94 200 ILE A CA 1
ATOM 1646 C C . ILE A 1 200 ? -4.168 -8.834 10.518 1.00 78.94 200 ILE A C 1
ATOM 1648 O O . ILE A 1 200 ? -3.881 -8.209 11.535 1.00 78.94 200 ILE A O 1
ATOM 1652 N N . LEU A 1 201 ? -5.093 -8.400 9.657 1.00 72.56 201 LEU A N 1
ATOM 1653 C CA . LEU A 1 201 ? -5.859 -7.170 9.881 1.00 72.56 201 LEU A CA 1
ATOM 1654 C C . LEU A 1 201 ? -6.697 -7.241 11.160 1.00 72.56 201 LEU A C 1
ATOM 1656 O O . LEU A 1 201 ? -6.736 -6.270 11.910 1.00 72.56 201 LEU A O 1
ATOM 1660 N N . ALA A 1 202 ? -7.316 -8.392 11.433 1.00 74.62 202 ALA A N 1
ATOM 1661 C CA . ALA A 1 202 ? -8.026 -8.627 12.683 1.00 74.62 202 ALA A CA 1
ATOM 1662 C C . ALA A 1 202 ? -7.076 -8.539 13.887 1.00 74.62 202 ALA A C 1
ATOM 1664 O O . ALA A 1 202 ? -7.349 -7.791 14.817 1.00 74.62 202 ALA A O 1
ATOM 1665 N N . ILE A 1 203 ? -5.932 -9.231 13.853 1.00 77.88 203 ILE A N 1
ATOM 1666 C CA . ILE A 1 203 ? -4.940 -9.190 14.939 1.00 77.88 203 ILE A CA 1
ATOM 1667 C C . ILE A 1 203 ? -4.485 -7.752 15.205 1.00 77.88 203 ILE A C 1
ATOM 1669 O O . ILE A 1 203 ? -4.500 -7.324 16.352 1.00 77.88 203 ILE A O 1
ATOM 1673 N N . VAL A 1 204 ? -4.140 -6.998 14.157 1.00 72.56 204 VAL A N 1
ATOM 1674 C CA . VAL A 1 204 ? -3.685 -5.602 14.273 1.00 72.56 204 VAL A CA 1
ATOM 1675 C C . VAL A 1 204 ? -4.777 -4.685 14.831 1.00 72.56 204 VAL A C 1
ATOM 1677 O O . VAL A 1 204 ? -4.473 -3.725 15.529 1.00 72.56 204 VAL A O 1
ATOM 1680 N N . ALA A 1 205 ? -6.049 -4.955 14.543 1.00 69.38 205 ALA A N 1
ATOM 1681 C CA . ALA A 1 205 ? -7.151 -4.149 15.059 1.00 69.38 205 ALA A CA 1
ATOM 1682 C C . ALA A 1 205 ? -7.466 -4.389 16.544 1.00 69.38 205 ALA A C 1
ATOM 1684 O O . ALA A 1 205 ? -8.090 -3.533 17.170 1.00 69.38 205 ALA A O 1
ATOM 1685 N N . PHE A 1 206 ? -7.062 -5.538 17.096 1.00 69.50 206 PHE A N 1
ATOM 1686 C CA . PHE A 1 206 ? -7.317 -5.922 18.490 1.00 69.50 206 PHE A CA 1
ATOM 1687 C C . PHE A 1 206 ? -6.055 -5.967 19.369 1.00 69.50 206 PHE A C 1
ATOM 1689 O O . PHE A 1 206 ? -6.163 -6.326 20.543 1.00 69.50 206 PHE A O 1
ATOM 1696 N N . SER A 1 207 ? -4.883 -5.625 18.823 1.00 63.88 207 SER A N 1
ATOM 1697 C CA . SER A 1 207 ? -3.600 -5.512 19.539 1.00 63.88 207 SER A CA 1
ATOM 1698 C C . SER A 1 207 ? -3.357 -4.107 20.073 1.00 63.88 207 SER A C 1
ATOM 1700 O O . SER A 1 207 ? -2.917 -3.991 21.236 1.00 63.88 207 SER A O 1
#

Mean predicted aligned error: 14.46 Å

Secondary structure (DSSP, 8-state):
-----HHHHHHHHHHHHHHHHHHHHHHHHHHHHHHHHTSS-----PPPP-----TTSS-----HHHHHHHHHHHHHHHHS-THHHHHHHHHHHHHS-GGGTT-HHHHHHHHHHHHHHHHHHHHH-HHHHHS-HHHHHHHHHHIIIIIIHHHHHHHHHHTTGGGSHHHHHHHHHHS-HHHHHHHHHHHHH----HHHHHHHHHHHHH-